Protein AF-A0A1E3BTV1-F1 (afdb_monomer)

Mean predicted aligned error: 4.63 Å

Foldseek 3Di:
DVLLQVLLLVLLVVWQADDDDDLLRCLCVRVVVDAQLSSLLNVLVLLQLLVVVVVLCVLCVQVQAQPNPVCVVPDDPDRGQLHADCVPVVSVVQQSQNLCSVGDVLVCCLPPVDDDDVSSSVSCSVRGDGRNGDGVLVSQDPVSVVVSCVVPNDPLLVQLLVQPFQADPFDDPRHFANLVCLLSVRTRDNRHRNLDDSVCSNVSSRPDGPVRCVVVVVSVVSVVVSCVPQPPHDVSVVD

Solvent-accessible surface area (backbone atoms only — not comparable to full-atom values): 13466 Å² total; per-residue (Å²): 99,74,64,29,55,51,52,46,39,49,49,32,74,62,32,35,76,49,79,91,75,53,51,44,52,49,33,52,75,54,51,63,78,46,57,42,67,57,46,40,38,25,48,20,52,48,50,38,51,47,53,50,52,52,54,48,51,66,72,39,38,72,73,29,28,71,82,28,75,93,41,66,89,45,68,82,82,66,84,45,88,68,42,48,65,63,82,49,64,68,52,31,52,39,33,47,53,18,38,52,47,59,36,63,64,56,52,48,40,65,75,72,63,56,84,48,69,69,53,43,47,54,53,45,50,72,59,56,33,67,52,70,35,72,56,69,66,60,32,31,26,63,64,36,49,48,54,34,48,75,78,55,70,48,74,56,52,56,38,28,76,70,47,37,84,38,64,69,83,60,85,49,96,91,46,63,33,48,55,54,22,60,79,46,72,28,24,42,61,63,75,43,48,60,80,56,58,63,89,56,28,62,76,37,50,63,67,43,50,54,68,58,31,58,75,71,45,45,52,60,52,50,56,50,57,50,34,72,73,46,56,94,58,60,80,78,76,82,111

Sequence (239 aa):
MARALYRFQLYYNLFSVSIGFEDVDILRIFMGNYEPWEVEEIVCIYTFVKAKFNQVFDGIHCDVHPENPRFEDQRRPPTPNEAFDFDHAWNRNFLLDGTVSRGLELLHDVIFKIKDHAHLVSTMQEKISQAKGYSIEVVLDETTQSIRRDEHPSDQDLKQERRDSLPFQGDSAELPPLAWTVIWHGTYSNLFGWYVKDPIRLWGYIMWDAARLEYTGARGLLVRQWKEFWKDFDPRDDL

Nearest PDB structures (foldseek):
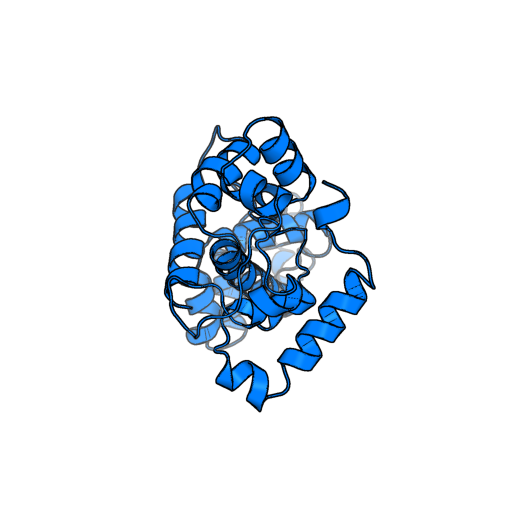  7vwy-assembly1_F  TM=1.464E-01  e=9.654E+00  Escherichia coli K-12

Organism: Aspergillus cristatus (NCBI:txid573508)

Secondary structure (DSSP, 8-state):
-HHHHHHHHHHHHHHSS--S--HHHHHHHTGGGS-HHHHHHHHHHHHHHHHHHHHHHHHHHHHH-TTSGGGTTS-SSS--TT----SSHHHHHHHHHHHHTTHHHHHHIIIII--SHHHHHHHHHHH-----S--HHHHTSHHHHHHHHHHS--HHHHHHHTT-B-----S-TTS--HHHHHHTTTB-----GGGS-HHHHTTTGGG--HHHHHHTSHHHHHHHHHHHHHTT--GGGG-

Structure (mmCIF, N/CA/C/O backbone):
data_AF-A0A1E3BTV1-F1
#
_entry.id   AF-A0A1E3BTV1-F1
#
loop_
_atom_site.group_PDB
_atom_site.id
_atom_site.type_symbol
_atom_site.label_atom_id
_atom_site.label_alt_id
_atom_site.label_comp_id
_atom_site.label_asym_id
_atom_site.label_entity_id
_atom_site.label_seq_id
_atom_site.pdbx_PDB_ins_code
_atom_site.Cartn_x
_atom_site.Cartn_y
_atom_site.Cartn_z
_atom_site.occupancy
_atom_site.B_iso_or_equiv
_atom_site.auth_seq_id
_atom_site.auth_comp_id
_atom_site.auth_asym_id
_atom_site.auth_atom_id
_atom_site.pdbx_PDB_model_num
ATOM 1 N N . MET A 1 1 ? -13.620 -0.629 -3.699 1.00 79.75 1 MET A N 1
ATOM 2 C CA . MET A 1 1 ? -12.594 -0.761 -4.770 1.00 79.75 1 MET A CA 1
ATOM 3 C C . MET A 1 1 ? -12.424 0.481 -5.660 1.00 79.75 1 MET A C 1
ATOM 5 O O . MET A 1 1 ? -11.350 1.060 -5.613 1.00 79.75 1 MET A O 1
ATOM 9 N N . ALA A 1 2 ? -13.412 0.939 -6.451 1.00 90.75 2 ALA A N 1
ATOM 10 C CA . ALA A 1 2 ? -13.214 2.098 -7.355 1.00 90.75 2 ALA A CA 1
ATOM 11 C C . ALA A 1 2 ? -12.783 3.393 -6.627 1.00 90.75 2 ALA A C 1
ATOM 13 O O . ALA A 1 2 ? -11.905 4.113 -7.095 1.00 90.75 2 ALA A O 1
ATOM 14 N N . ARG A 1 3 ? -13.346 3.643 -5.437 1.00 92.62 3 ARG A N 1
ATOM 15 C CA . ARG A 1 3 ? -12.959 4.759 -4.555 1.00 92.62 3 ARG A CA 1
ATOM 16 C C . ARG A 1 3 ? -11.495 4.682 -4.117 1.00 92.62 3 ARG A C 1
ATOM 18 O O . ARG A 1 3 ? -10.801 5.688 -4.166 1.00 92.62 3 ARG A O 1
ATOM 25 N N . ALA A 1 4 ? -11.024 3.494 -3.742 1.00 94.50 4 ALA A N 1
ATOM 26 C CA . ALA A 1 4 ? -9.642 3.262 -3.329 1.00 94.50 4 ALA A CA 1
ATOM 27 C C . ALA A 1 4 ? -8.650 3.540 -4.466 1.00 94.50 4 ALA A C 1
ATOM 29 O O . ALA A 1 4 ? -7.662 4.236 -4.261 1.00 94.50 4 ALA A O 1
ATOM 30 N N . LEU A 1 5 ? -8.961 3.081 -5.686 1.00 95.69 5 LEU A N 1
ATOM 31 C CA . LEU A 1 5 ? -8.180 3.391 -6.889 1.00 95.69 5 LEU A CA 1
ATOM 32 C C . LEU A 1 5 ? -8.114 4.905 -7.142 1.00 95.69 5 LEU A C 1
ATOM 34 O O . LEU A 1 5 ? -7.035 5.448 -7.365 1.00 95.69 5 LEU A O 1
ATOM 38 N N . TYR A 1 6 ? -9.252 5.600 -7.054 1.00 96.12 6 TYR A N 1
ATOM 39 C CA . TYR A 1 6 ? -9.291 7.055 -7.202 1.00 96.12 6 TYR A CA 1
ATOM 40 C C . TYR A 1 6 ? -8.449 7.772 -6.137 1.00 96.12 6 TYR A C 1
ATOM 42 O O . TYR A 1 6 ? -7.662 8.649 -6.475 1.00 96.12 6 TYR A O 1
ATOM 50 N N . ARG A 1 7 ? -8.568 7.380 -4.864 1.00 96.25 7 ARG A N 1
ATOM 51 C CA . ARG A 1 7 ? -7.800 7.956 -3.747 1.00 96.25 7 ARG A CA 1
ATOM 52 C C . ARG A 1 7 ? -6.298 7.707 -3.887 1.00 96.25 7 ARG A C 1
ATOM 54 O O . ARG A 1 7 ? -5.513 8.623 -3.675 1.00 96.25 7 ARG A O 1
ATOM 61 N N . PHE A 1 8 ? -5.910 6.505 -4.307 1.00 96.44 8 PHE A N 1
ATOM 62 C CA . PHE A 1 8 ? -4.529 6.168 -4.649 1.00 96.44 8 PHE A CA 1
ATOM 63 C C . PHE A 1 8 ? -3.987 7.077 -5.761 1.00 96.44 8 PHE A C 1
ATOM 65 O O . PHE A 1 8 ? -2.920 7.670 -5.615 1.00 96.44 8 PHE A O 1
ATOM 72 N N . GLN A 1 9 ? -4.743 7.249 -6.851 1.00 95.75 9 GLN A N 1
ATOM 73 C CA . GLN A 1 9 ? -4.339 8.147 -7.935 1.00 95.75 9 GLN A CA 1
ATOM 74 C C . GLN A 1 9 ? -4.271 9.605 -7.467 1.00 95.75 9 GLN A C 1
ATOM 76 O O . GLN A 1 9 ? -3.359 10.335 -7.849 1.00 95.75 9 GLN A O 1
ATOM 81 N N . LEU A 1 10 ? -5.221 10.032 -6.634 1.00 95.06 10 LEU A N 1
ATOM 82 C CA . LEU A 1 10 ? -5.260 11.381 -6.086 1.00 95.06 10 LEU A CA 1
ATOM 83 C C . LEU A 1 10 ? -4.031 11.669 -5.219 1.00 95.06 10 LEU A C 1
ATOM 85 O O . LEU A 1 10 ? -3.451 12.741 -5.365 1.00 95.06 10 LEU A O 1
ATOM 89 N N . TYR A 1 11 ? -3.601 10.717 -4.384 1.00 94.69 11 TYR A N 1
ATOM 90 C CA . TYR A 1 11 ? -2.374 10.846 -3.595 1.00 94.69 11 TYR A CA 1
ATOM 91 C C . TYR A 1 11 ? -1.179 11.169 -4.495 1.00 94.69 11 TYR A C 1
ATOM 93 O O . TYR A 1 11 ? -0.511 12.180 -4.297 1.00 94.69 11 TYR A O 1
ATOM 101 N N . TYR A 1 12 ? -0.946 10.377 -5.544 1.00 92.19 12 TYR A N 1
ATOM 102 C CA . TYR A 1 12 ? 0.192 10.624 -6.427 1.00 92.19 12 TYR A CA 1
ATOM 103 C C . TYR A 1 12 ? 0.026 11.873 -7.294 1.00 92.19 12 TYR A C 1
ATOM 105 O O . TYR A 1 12 ? 1.011 12.562 -7.540 1.00 92.19 12 TYR A O 1
ATOM 113 N N . ASN A 1 13 ? -1.190 12.252 -7.685 1.00 91.38 13 ASN A N 1
ATOM 114 C CA . ASN A 1 13 ? -1.406 13.530 -8.371 1.00 91.38 13 ASN A CA 1
ATOM 115 C C . ASN A 1 13 ? -1.052 14.735 -7.485 1.00 91.38 13 ASN A C 1
ATOM 117 O O . ASN A 1 13 ? -0.570 15.742 -7.997 1.00 91.38 13 ASN A O 1
ATOM 121 N N . LEU A 1 14 ? -1.289 14.638 -6.174 1.00 90.56 14 LEU A N 1
ATOM 122 C CA . LEU A 1 14 ? -0.993 15.704 -5.221 1.00 90.56 14 LEU A CA 1
ATOM 123 C C . LEU A 1 14 ? 0.464 15.687 -4.752 1.00 90.56 14 LEU A C 1
ATOM 125 O O . LEU A 1 14 ? 1.051 16.751 -4.601 1.00 90.56 14 LEU A O 1
ATOM 129 N N . PHE A 1 15 ? 1.063 14.516 -4.528 1.00 89.50 15 PHE A N 1
ATOM 130 C CA . PHE A 1 15 ? 2.323 14.400 -3.783 1.00 89.50 15 PHE A CA 1
ATOM 131 C C . PHE A 1 15 ? 3.509 13.830 -4.577 1.00 89.50 15 PHE A C 1
ATOM 133 O O . PHE A 1 15 ? 4.617 13.807 -4.048 1.00 89.50 15 PHE A O 1
ATOM 140 N N . SER A 1 16 ? 3.345 13.431 -5.848 1.00 79.88 16 SER A N 1
ATOM 141 C CA . SER A 1 16 ? 4.459 12.892 -6.665 1.00 79.88 16 SER A CA 1
ATOM 142 C C . SER A 1 16 ? 5.521 13.924 -7.062 1.00 79.88 16 SER A C 1
ATOM 144 O O . SER A 1 16 ? 6.652 13.549 -7.372 1.00 79.88 16 SER A O 1
ATOM 146 N N . VAL A 1 17 ? 5.168 15.213 -7.065 1.00 76.69 17 VAL A N 1
ATOM 147 C CA . VAL A 1 17 ? 6.056 16.334 -7.435 1.00 76.69 17 VAL A CA 1
ATOM 148 C C . VAL A 1 17 ? 5.945 17.528 -6.483 1.00 76.69 17 VAL A C 1
ATOM 150 O O . VAL A 1 17 ? 6.495 18.593 -6.761 1.00 76.69 17 VAL A O 1
ATOM 153 N N . SER A 1 18 ? 5.211 17.373 -5.379 1.00 75.25 18 SER A N 1
ATOM 154 C CA . SER A 1 18 ? 5.088 18.429 -4.375 1.00 75.25 18 SER A CA 1
ATOM 155 C C . SER A 1 18 ? 6.385 18.594 -3.595 1.00 75.25 18 SER A C 1
ATOM 157 O O . SER A 1 18 ? 7.124 17.635 -3.390 1.00 75.25 18 SER A O 1
ATOM 159 N N . ILE A 1 19 ? 6.639 19.821 -3.148 1.00 73.56 19 ILE A N 1
ATOM 160 C CA . ILE A 1 19 ? 7.787 20.189 -2.320 1.00 73.56 19 ILE A CA 1
ATOM 161 C C . ILE A 1 19 ? 7.300 20.973 -1.102 1.00 73.56 19 ILE A C 1
ATOM 163 O O . ILE A 1 19 ? 6.342 21.738 -1.205 1.00 73.56 19 ILE A O 1
ATOM 167 N N . GLY A 1 20 ? 7.985 20.813 0.029 1.00 80.31 20 GLY A N 1
ATOM 168 C CA . GLY A 1 20 ? 7.763 21.632 1.226 1.00 80.31 20 GLY A CA 1
ATOM 169 C C . GLY A 1 20 ? 6.720 21.108 2.215 1.00 80.31 20 GLY A C 1
ATOM 170 O O . GLY A 1 20 ? 6.335 21.859 3.102 1.00 80.31 20 GLY A O 1
ATOM 171 N N . PHE A 1 21 ? 6.278 19.856 2.082 1.00 85.06 21 PHE A N 1
ATOM 172 C CA . PHE A 1 21 ? 5.537 19.148 3.130 1.00 85.06 21 PHE A CA 1
ATOM 173 C C . PHE A 1 21 ? 6.464 18.215 3.915 1.00 85.06 21 PHE A C 1
ATOM 175 O O . PHE A 1 21 ? 7.411 17.665 3.345 1.00 85.06 21 PHE A O 1
ATOM 182 N N . GLU A 1 22 ? 6.180 18.010 5.196 1.00 89.38 22 GLU A N 1
ATOM 183 C CA . GLU A 1 22 ? 6.737 16.896 5.967 1.00 89.38 22 GLU A CA 1
ATOM 184 C C . GLU A 1 22 ? 5.804 15.675 5.887 1.00 89.38 22 GLU A C 1
ATOM 186 O O . GLU A 1 22 ? 4.609 15.808 5.606 1.00 89.38 22 GLU A O 1
ATOM 191 N N . ASP A 1 23 ? 6.317 14.468 6.136 1.00 91.88 23 ASP A N 1
ATOM 192 C CA . ASP A 1 23 ? 5.513 13.238 6.053 1.00 91.88 23 ASP A CA 1
ATOM 193 C C . ASP A 1 23 ? 4.321 13.260 7.027 1.00 91.88 23 ASP A C 1
ATOM 195 O O . ASP A 1 23 ? 3.215 12.836 6.679 1.00 91.88 23 ASP A O 1
ATOM 199 N N . VAL A 1 24 ? 4.513 13.854 8.212 1.00 94.06 24 VAL A N 1
ATOM 200 C CA . VAL A 1 24 ? 3.466 14.090 9.222 1.00 94.06 24 VAL A CA 1
ATOM 201 C C . VAL A 1 24 ? 2.377 15.025 8.694 1.00 94.06 24 VAL A C 1
ATOM 203 O O . VAL A 1 24 ? 1.187 14.769 8.910 1.00 94.06 24 VAL A O 1
ATOM 206 N N . ASP A 1 25 ? 2.750 16.076 7.956 1.00 92.62 25 ASP A N 1
ATOM 207 C CA . ASP A 1 25 ? 1.776 16.970 7.334 1.00 92.62 25 ASP A CA 1
ATOM 208 C C . ASP A 1 25 ? 0.945 16.220 6.303 1.00 92.62 25 ASP A C 1
ATOM 210 O O . ASP A 1 25 ? -0.277 16.335 6.322 1.00 92.62 25 ASP A O 1
ATOM 214 N N . ILE A 1 26 ? 1.577 15.424 5.435 1.00 92.88 26 ILE A N 1
ATOM 215 C CA . ILE A 1 26 ? 0.875 14.639 4.409 1.00 92.88 26 ILE A CA 1
ATOM 216 C C . ILE A 1 26 ? -0.077 13.638 5.063 1.00 92.88 26 ILE A C 1
ATOM 218 O O . ILE A 1 26 ? -1.241 13.537 4.660 1.00 92.88 26 ILE A O 1
ATOM 222 N N . LEU A 1 27 ? 0.387 12.934 6.099 1.00 94.31 27 LEU A N 1
ATOM 223 C CA . LEU A 1 27 ? -0.434 12.016 6.879 1.00 94.31 27 LEU A CA 1
ATOM 224 C C . LEU A 1 27 ? -1.674 12.738 7.430 1.00 94.31 27 LEU A C 1
ATOM 226 O O . LEU A 1 27 ? -2.796 12.268 7.239 1.00 94.31 27 LEU A O 1
ATOM 230 N N . ARG A 1 28 ? -1.500 13.917 8.038 1.00 93.69 28 ARG A N 1
ATOM 231 C CA . ARG A 1 28 ? -2.598 14.715 8.604 1.00 93.69 28 ARG A CA 1
ATOM 232 C C . ARG A 1 28 ? -3.555 15.245 7.534 1.00 93.69 28 ARG A C 1
ATOM 234 O O . ARG A 1 28 ? -4.763 15.066 7.652 1.00 93.69 28 ARG A O 1
ATOM 241 N N . ILE A 1 29 ? -3.038 15.920 6.507 1.00 91.50 29 ILE A N 1
ATOM 242 C CA . ILE A 1 29 ? -3.857 16.653 5.526 1.00 91.50 29 ILE A CA 1
ATOM 243 C C . ILE A 1 29 ? -4.484 15.746 4.473 1.00 91.50 29 ILE A C 1
ATOM 245 O O . ILE A 1 29 ? -5.434 16.162 3.817 1.00 91.50 29 ILE A O 1
ATOM 249 N N . PHE A 1 30 ? -3.958 14.540 4.262 1.00 93.12 30 PHE A N 1
ATOM 250 C CA . PHE A 1 30 ? -4.516 13.612 3.286 1.00 93.12 30 PHE A CA 1
ATOM 251 C C . PHE A 1 30 ? -5.180 12.421 3.964 1.00 93.12 30 PHE A C 1
ATOM 253 O O . PHE A 1 30 ? -6.389 12.253 3.823 1.00 93.12 30 PHE A O 1
ATOM 260 N N . MET A 1 31 ? -4.426 11.619 4.717 1.00 93.25 31 MET A N 1
ATOM 261 C CA . MET A 1 31 ? -4.969 10.391 5.310 1.00 93.25 31 MET A CA 1
ATOM 262 C C . MET A 1 31 ? -5.936 10.689 6.458 1.00 93.25 31 MET A C 1
ATOM 264 O O . MET A 1 31 ? -6.944 10.005 6.582 1.00 93.25 31 MET A O 1
ATOM 268 N N . GLY A 1 32 ? -5.695 11.756 7.228 1.00 91.75 32 GLY A N 1
ATOM 269 C CA . GLY A 1 32 ? -6.575 12.187 8.322 1.00 91.75 32 GLY A CA 1
ATOM 270 C C . GLY A 1 32 ? -7.997 12.584 7.899 1.00 91.75 32 GLY A C 1
ATOM 271 O O . GLY A 1 32 ? -8.880 12.664 8.750 1.00 91.75 32 GLY A O 1
ATOM 272 N N . ASN A 1 33 ? -8.246 12.793 6.599 1.00 93.06 33 ASN A N 1
ATOM 273 C CA . ASN A 1 33 ? -9.583 13.069 6.056 1.00 93.06 33 ASN A CA 1
ATOM 274 C C . ASN A 1 33 ? -10.419 11.808 5.785 1.00 93.06 33 ASN A C 1
ATOM 276 O O . ASN A 1 33 ? -11.554 11.921 5.318 1.00 93.06 33 ASN A O 1
ATOM 280 N N . TYR A 1 34 ? -9.868 10.620 6.020 1.00 95.19 34 TYR A N 1
ATOM 281 C CA . TYR A 1 34 ? -10.537 9.351 5.764 1.00 95.19 34 TYR A CA 1
ATOM 282 C C . TYR A 1 34 ? -10.679 8.537 7.044 1.00 95.19 34 TYR A C 1
ATOM 284 O O . TYR A 1 34 ? -9.910 8.692 7.995 1.00 95.19 34 TYR A O 1
ATOM 292 N N . GLU A 1 35 ? -11.655 7.633 7.055 1.00 96.25 35 GLU A N 1
ATOM 293 C CA . GLU A 1 35 ? -11.729 6.635 8.114 1.00 96.25 35 GLU A CA 1
ATOM 294 C C . GLU A 1 35 ? -10.569 5.622 7.976 1.00 96.25 35 GLU A C 1
ATOM 296 O O . GLU A 1 35 ? -10.103 5.347 6.864 1.00 96.25 35 GLU A O 1
ATOM 301 N N . PRO A 1 36 ? -10.094 5.011 9.072 1.00 96.69 36 PRO A N 1
ATOM 302 C CA . PRO A 1 36 ? -8.912 4.138 9.068 1.00 96.69 36 PRO A CA 1
ATOM 303 C C . PRO A 1 36 ? -8.974 2.977 8.067 1.00 96.69 36 PRO A C 1
ATOM 305 O O . PRO A 1 36 ? -7.991 2.670 7.389 1.00 96.69 36 PRO A O 1
ATOM 308 N N . TRP A 1 37 ? -10.148 2.359 7.911 1.00 96.50 37 TRP A N 1
ATOM 309 C CA . TRP A 1 37 ? -10.348 1.289 6.931 1.00 96.50 37 TRP A CA 1
ATOM 310 C C . TRP A 1 37 ? -10.289 1.793 5.488 1.00 96.50 37 TRP A C 1
ATOM 312 O O . TRP A 1 37 ? -9.894 1.046 4.600 1.00 96.50 37 TRP A O 1
ATOM 322 N N . GLU A 1 38 ? -10.654 3.050 5.239 1.00 97.12 38 GLU A N 1
ATOM 323 C CA . GLU A 1 38 ? -10.572 3.669 3.919 1.00 97.12 38 GLU A CA 1
ATOM 324 C C . GLU A 1 38 ? -9.132 3.995 3.535 1.00 97.12 38 GLU A C 1
ATOM 326 O O . GLU A 1 38 ? -8.759 3.815 2.374 1.00 97.12 38 GLU A O 1
ATOM 331 N N . VAL A 1 39 ? -8.319 4.438 4.503 1.00 96.94 39 VAL A N 1
ATOM 332 C CA . VAL A 1 39 ? -6.868 4.566 4.321 1.00 96.94 39 VAL A CA 1
ATOM 333 C C . VAL A 1 39 ? -6.293 3.203 3.959 1.00 96.94 39 VAL A C 1
ATOM 335 O O . VAL A 1 39 ? -5.586 3.076 2.963 1.00 96.94 39 VAL A O 1
ATOM 338 N N . GLU A 1 40 ? -6.670 2.159 4.692 1.00 96.62 40 GLU A N 1
ATOM 339 C CA . GLU A 1 40 ? -6.204 0.798 4.438 1.00 96.62 40 GLU A CA 1
ATOM 340 C C . GLU A 1 40 ? -6.622 0.253 3.056 1.00 96.62 40 GLU A C 1
ATOM 342 O O . GLU A 1 40 ? -5.862 -0.507 2.449 1.00 96.62 40 GLU A O 1
ATOM 347 N N . GLU A 1 41 ? -7.763 0.678 2.492 1.00 96.81 41 GLU A N 1
ATOM 348 C CA . GLU A 1 41 ? -8.093 0.380 1.089 1.00 96.81 41 GLU A CA 1
ATOM 349 C C . GLU A 1 41 ? -7.036 0.948 0.126 1.00 96.81 41 GLU A C 1
ATOM 351 O O . GLU A 1 41 ? -6.638 0.263 -0.820 1.00 96.81 41 GLU A O 1
ATOM 356 N N . ILE A 1 42 ? -6.569 2.182 0.359 1.00 96.94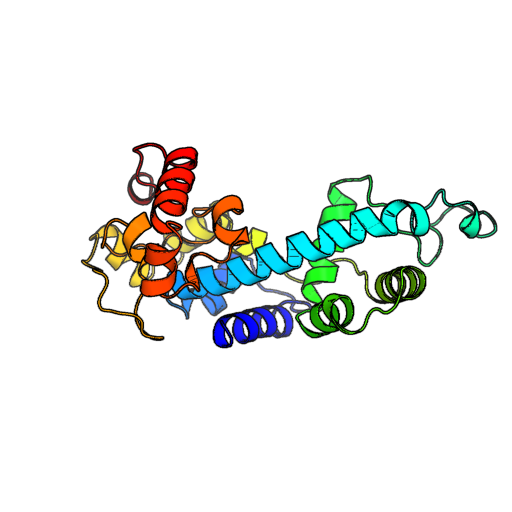 42 ILE A N 1
ATOM 357 C CA . ILE A 1 42 ? -5.514 2.827 -0.441 1.00 96.94 42 ILE A CA 1
ATOM 358 C C . ILE A 1 42 ? -4.218 2.029 -0.315 1.00 96.94 42 ILE A C 1
ATOM 360 O O . ILE A 1 42 ? -3.582 1.733 -1.330 1.00 96.94 42 ILE A O 1
ATOM 364 N N . VAL A 1 43 ? -3.848 1.639 0.910 1.00 96.25 43 VAL A N 1
ATOM 365 C CA . VAL A 1 43 ? -2.611 0.884 1.147 1.00 96.25 43 VAL A CA 1
ATOM 366 C C . VAL A 1 43 ? -2.665 -0.484 0.476 1.00 96.25 43 VAL A C 1
ATOM 368 O O . VAL A 1 43 ? -1.685 -0.891 -0.135 1.00 96.25 43 VAL A O 1
ATOM 371 N N . CYS A 1 44 ? -3.813 -1.169 0.478 1.00 97.19 44 CYS A N 1
ATOM 372 C CA . CYS A 1 44 ? -3.968 -2.427 -0.257 1.00 97.19 44 CYS A CA 1
ATOM 373 C C . CYS A 1 44 ? -3.716 -2.260 -1.765 1.00 97.19 44 CYS A C 1
ATOM 375 O O . CYS A 1 44 ? -3.054 -3.103 -2.375 1.00 97.19 44 CYS A O 1
ATOM 377 N N . ILE A 1 45 ? -4.211 -1.172 -2.371 1.00 97.06 45 ILE A N 1
ATOM 378 C CA . ILE A 1 45 ? -3.921 -0.853 -3.776 1.00 97.06 45 ILE A CA 1
ATOM 379 C C . ILE A 1 45 ? -2.427 -0.589 -3.963 1.00 97.06 45 ILE A C 1
ATOM 381 O O . ILE A 1 45 ? -1.829 -1.181 -4.859 1.00 97.06 45 ILE A O 1
ATOM 385 N N . TYR A 1 46 ? -1.814 0.234 -3.109 1.00 96.06 46 TYR A N 1
ATOM 386 C CA . TYR A 1 46 ? -0.378 0.509 -3.167 1.00 96.06 46 TYR A CA 1
ATOM 387 C C . TYR A 1 46 ? 0.462 -0.769 -3.073 1.00 96.06 46 TYR A C 1
ATOM 389 O O . TYR A 1 46 ? 1.282 -1.013 -3.957 1.00 96.06 46 TYR A O 1
ATOM 397 N N . THR A 1 47 ? 0.220 -1.619 -2.072 1.00 96.56 47 THR A N 1
ATOM 398 C CA . THR A 1 47 ? 0.948 -2.881 -1.886 1.00 96.56 47 THR A CA 1
ATOM 399 C C . THR A 1 47 ? 0.803 -3.781 -3.114 1.00 96.56 47 THR A C 1
ATOM 401 O O . THR A 1 47 ? 1.786 -4.370 -3.567 1.00 96.56 47 THR A O 1
ATOM 404 N N . PHE A 1 48 ? -0.392 -3.855 -3.711 1.00 96.19 48 PHE A N 1
ATOM 405 C CA . PHE A 1 48 ? -0.599 -4.581 -4.964 1.00 96.19 48 PHE A CA 1
ATOM 406 C C . PHE A 1 48 ? 0.216 -3.983 -6.121 1.00 96.19 48 PHE A C 1
ATOM 408 O O . PHE A 1 48 ? 0.937 -4.718 -6.796 1.00 96.19 48 PHE A O 1
ATOM 415 N N . VAL A 1 49 ? 0.135 -2.667 -6.346 1.00 96.38 49 VAL A N 1
ATOM 416 C CA . VAL A 1 49 ? 0.855 -1.970 -7.429 1.00 96.38 49 VAL A CA 1
ATOM 417 C C . VAL A 1 49 ? 2.365 -2.165 -7.282 1.00 96.38 49 VAL A C 1
ATOM 419 O O . VAL A 1 49 ? 3.036 -2.556 -8.239 1.00 96.38 49 VAL A O 1
ATOM 422 N N . LYS A 1 50 ? 2.893 -1.963 -6.070 1.00 95.94 50 LYS A N 1
ATOM 423 C CA . LYS A 1 50 ? 4.308 -2.150 -5.744 1.00 95.94 50 LYS A CA 1
ATOM 424 C C . LYS A 1 50 ? 4.756 -3.582 -6.010 1.00 95.94 50 LYS A C 1
ATOM 426 O O . LYS A 1 50 ? 5.749 -3.788 -6.703 1.00 95.94 50 LYS A O 1
ATOM 431 N N . ALA A 1 51 ? 4.000 -4.576 -5.542 1.00 96.75 51 ALA A N 1
ATOM 432 C CA . ALA A 1 51 ? 4.311 -5.981 -5.793 1.00 96.75 51 ALA A CA 1
ATOM 433 C C . ALA A 1 51 ? 4.314 -6.317 -7.293 1.00 96.75 51 ALA A C 1
ATOM 435 O O . ALA A 1 51 ? 5.165 -7.079 -7.750 1.00 96.75 51 ALA A O 1
ATOM 436 N N . LYS A 1 52 ? 3.400 -5.728 -8.076 1.00 97.38 52 LYS A N 1
ATOM 437 C CA . LYS A 1 52 ? 3.354 -5.926 -9.530 1.00 97.38 52 LYS A CA 1
ATOM 438 C C . LYS A 1 52 ? 4.556 -5.328 -10.241 1.00 97.38 52 LYS A C 1
ATOM 440 O O . LYS A 1 52 ? 5.177 -6.029 -11.035 1.00 97.38 52 LYS A O 1
ATOM 445 N N . PHE A 1 53 ? 4.936 -4.091 -9.939 1.00 97.50 53 PHE A N 1
ATOM 446 C CA . PHE A 1 53 ? 6.135 -3.512 -10.545 1.00 97.50 53 PHE A CA 1
ATOM 447 C C . PHE A 1 53 ? 7.418 -4.194 -10.079 1.00 97.50 53 PHE A C 1
ATOM 449 O O . PHE A 1 53 ? 8.334 -4.355 -10.878 1.00 97.50 53 PHE A O 1
ATOM 456 N N . ASN A 1 54 ? 7.465 -4.690 -8.842 1.00 96.56 54 ASN A N 1
ATOM 457 C CA . ASN A 1 54 ? 8.592 -5.488 -8.377 1.00 96.56 54 ASN A CA 1
ATOM 458 C C . ASN A 1 54 ? 8.745 -6.781 -9.204 1.00 96.56 54 ASN A C 1
ATOM 460 O O . ASN A 1 54 ? 9.844 -7.095 -9.645 1.00 96.56 54 ASN A O 1
ATOM 464 N N . GLN A 1 55 ? 7.639 -7.477 -9.499 1.00 97.31 55 GLN A N 1
ATOM 465 C CA . GLN A 1 55 ? 7.639 -8.640 -10.402 1.00 97.31 55 GLN A CA 1
ATOM 466 C C . GLN A 1 55 ? 8.100 -8.272 -11.821 1.00 97.31 55 GLN A C 1
ATOM 468 O O . GLN A 1 55 ? 8.818 -9.038 -12.457 1.00 97.31 55 GLN A O 1
ATOM 473 N N . VAL A 1 56 ? 7.708 -7.097 -12.321 1.00 97.69 56 VAL A N 1
ATOM 474 C CA . VAL A 1 56 ? 8.158 -6.598 -13.630 1.00 97.69 56 VAL A CA 1
ATOM 475 C C . VAL A 1 56 ? 9.659 -6.317 -13.632 1.00 97.69 56 VAL A C 1
ATOM 477 O O . VAL A 1 56 ? 10.330 -6.701 -14.584 1.00 97.69 56 VAL A O 1
ATOM 480 N N . PHE A 1 57 ? 10.193 -5.693 -12.578 1.00 97.38 57 PHE A N 1
ATOM 481 C CA . PHE A 1 57 ? 11.628 -5.426 -12.444 1.00 97.38 57 PHE A CA 1
ATOM 482 C C . PHE A 1 57 ? 12.436 -6.722 -12.468 1.00 97.38 57 PHE A C 1
ATOM 484 O O . PHE A 1 57 ? 13.452 -6.783 -13.153 1.00 97.38 57 PHE A O 1
ATOM 491 N N . ASP A 1 58 ? 11.954 -7.769 -11.793 1.00 97.50 58 ASP A N 1
ATOM 492 C CA . ASP A 1 58 ? 12.572 -9.099 -11.855 1.00 97.50 58 ASP A CA 1
ATOM 493 C C . ASP A 1 58 ? 12.519 -9.678 -13.274 1.00 97.50 58 ASP A C 1
ATOM 495 O O . ASP A 1 58 ? 13.499 -10.242 -13.753 1.00 97.50 58 ASP A O 1
ATOM 499 N N . GLY A 1 59 ? 11.393 -9.499 -13.972 1.00 96.88 59 GLY A N 1
ATOM 500 C CA . GLY A 1 59 ? 11.194 -10.004 -15.329 1.00 96.88 59 GLY A CA 1
ATOM 501 C C . GLY A 1 59 ? 12.084 -9.350 -16.390 1.00 96.88 59 GLY A C 1
ATOM 502 O O . GLY A 1 59 ? 12.509 -10.038 -17.310 1.00 96.88 59 GLY A O 1
ATOM 503 N N . ILE A 1 60 ? 12.378 -8.050 -16.269 1.00 96.81 60 ILE A N 1
ATOM 504 C CA . ILE A 1 60 ? 13.196 -7.299 -17.246 1.00 96.81 60 ILE A CA 1
ATOM 505 C C . ILE A 1 60 ? 14.657 -7.122 -16.813 1.00 96.81 60 ILE A C 1
ATOM 507 O O . ILE A 1 60 ? 15.422 -6.457 -17.513 1.00 96.81 60 ILE A O 1
ATOM 511 N N . HIS A 1 61 ? 15.038 -7.659 -15.648 1.00 95.44 61 HIS A N 1
ATOM 512 C CA . HIS A 1 61 ? 16.326 -7.411 -14.991 1.00 95.44 61 HIS A CA 1
ATOM 513 C C . HIS A 1 61 ? 17.510 -7.566 -15.946 1.00 95.44 61 HIS A C 1
ATOM 515 O O . HIS A 1 61 ? 18.262 -6.617 -16.155 1.00 95.44 61 HIS A O 1
ATOM 521 N N . CYS A 1 62 ? 17.630 -8.731 -16.587 1.00 93.44 62 CYS A N 1
ATOM 522 C CA . CYS A 1 62 ? 18.757 -9.030 -17.465 1.00 93.44 62 CYS A CA 1
ATOM 523 C C . CYS A 1 62 ? 18.801 -8.119 -18.695 1.00 93.44 62 CYS A C 1
ATOM 525 O O . CYS A 1 62 ? 19.887 -7.807 -19.179 1.00 93.44 62 CYS A O 1
ATOM 527 N N . ASP A 1 63 ? 17.649 -7.674 -19.201 1.00 94.75 63 ASP A N 1
ATOM 528 C CA . ASP A 1 63 ? 17.590 -6.763 -20.339 1.00 94.75 63 ASP A CA 1
ATOM 529 C C . ASP A 1 63 ? 18.171 -5.406 -19.948 1.00 94.75 63 ASP A C 1
ATOM 531 O O . ASP A 1 63 ? 19.054 -4.880 -20.622 1.00 94.75 63 ASP A O 1
ATOM 535 N N . VAL A 1 64 ? 17.714 -4.825 -18.842 1.00 92.75 64 VAL A N 1
ATOM 536 C CA . VAL A 1 64 ? 18.082 -3.456 -18.453 1.00 92.75 64 VAL A CA 1
ATOM 537 C C . VAL A 1 64 ? 19.342 -3.355 -17.600 1.00 92.75 64 VAL A C 1
ATOM 539 O O . VAL A 1 64 ? 19.782 -2.244 -17.321 1.00 92.75 64 VAL A O 1
ATOM 542 N N . HIS A 1 65 ? 19.957 -4.473 -17.222 1.00 92.00 65 HIS A N 1
ATOM 543 C CA . HIS A 1 65 ? 21.156 -4.460 -16.395 1.00 92.00 65 HIS A CA 1
ATOM 544 C C . HIS A 1 65 ? 22.310 -3.680 -17.063 1.00 92.00 65 HIS A C 1
ATOM 546 O O . HIS A 1 65 ? 22.556 -3.873 -18.258 1.00 92.00 65 HIS A O 1
ATOM 552 N N . PRO A 1 66 ? 23.089 -2.856 -16.329 1.00 87.94 66 PRO A N 1
ATOM 553 C CA . PRO A 1 66 ? 24.196 -2.085 -16.908 1.00 87.94 66 PRO A CA 1
ATOM 554 C C . PRO A 1 66 ? 25.291 -2.938 -17.565 1.00 87.94 66 PRO A C 1
ATOM 556 O O . PRO A 1 66 ? 26.065 -2.432 -18.378 1.00 87.94 66 PRO A O 1
ATOM 559 N N . GLU A 1 67 ? 25.379 -4.220 -17.202 1.00 86.75 67 GLU A N 1
ATOM 560 C CA . GLU A 1 67 ? 26.298 -5.215 -17.781 1.00 86.75 67 GLU A CA 1
ATOM 561 C C . GLU A 1 67 ? 25.731 -6.013 -18.948 1.00 86.75 67 GLU A C 1
ATOM 563 O O . GLU A 1 67 ? 26.411 -6.897 -19.459 1.00 86.75 67 GLU A O 1
ATOM 568 N N . ASN A 1 68 ? 24.525 -5.695 -19.415 1.00 87.38 68 ASN A N 1
ATOM 569 C CA . ASN A 1 68 ? 24.026 -6.296 -20.639 1.00 87.38 68 ASN A CA 1
ATOM 570 C C . ASN A 1 68 ? 24.930 -5.891 -21.830 1.00 87.38 68 ASN A C 1
ATOM 572 O O . ASN A 1 68 ? 25.150 -4.690 -22.028 1.00 87.38 68 ASN A O 1
ATOM 576 N N . PRO A 1 69 ? 25.401 -6.850 -22.660 1.00 86.44 69 PRO A N 1
ATOM 577 C CA . PRO A 1 69 ? 26.265 -6.578 -23.812 1.00 86.44 69 PRO A CA 1
ATOM 578 C C . PRO A 1 69 ? 25.726 -5.520 -24.782 1.00 86.44 69 PRO A C 1
ATOM 580 O O . PRO A 1 69 ? 26.496 -4.825 -25.437 1.00 86.44 69 PRO A O 1
ATOM 583 N N . ARG A 1 70 ? 24.400 -5.326 -24.840 1.00 84.25 70 ARG A N 1
ATOM 584 C CA . ARG A 1 70 ? 23.768 -4.286 -25.672 1.00 84.25 70 ARG A CA 1
ATOM 585 C C . ARG A 1 70 ? 24.200 -2.858 -25.322 1.00 84.25 70 ARG A C 1
ATOM 587 O O . ARG A 1 70 ? 23.962 -1.945 -26.109 1.00 84.25 70 ARG A O 1
ATOM 594 N N . PHE A 1 71 ? 24.799 -2.658 -24.149 1.00 83.25 71 PHE A N 1
ATOM 595 C CA . PHE A 1 71 ? 25.283 -1.366 -23.675 1.00 83.25 71 PHE A CA 1
ATOM 596 C C . PHE A 1 71 ? 26.808 -1.200 -23.766 1.00 83.25 71 PHE A C 1
ATOM 598 O O . PHE A 1 71 ? 27.307 -0.146 -23.380 1.00 83.25 71 PHE A O 1
ATOM 605 N N . GLU A 1 72 ? 27.561 -2.185 -24.269 1.00 74.12 72 GLU A N 1
ATOM 606 C CA . GLU A 1 72 ? 29.036 -2.133 -24.326 1.00 74.12 72 GLU A CA 1
ATOM 607 C C . GLU A 1 72 ? 29.575 -0.944 -25.138 1.00 74.12 72 GLU A C 1
ATOM 609 O O . GLU A 1 72 ? 30.592 -0.352 -24.772 1.00 74.12 72 GLU A O 1
ATOM 614 N N . ASP A 1 73 ? 28.855 -0.533 -26.186 1.00 71.44 73 ASP A N 1
ATOM 615 C CA . ASP A 1 73 ? 29.222 0.612 -27.029 1.00 71.44 73 ASP A CA 1
ATOM 616 C C . ASP A 1 73 ? 28.980 1.973 -26.344 1.00 71.44 73 ASP A C 1
ATOM 618 O O . ASP A 1 73 ? 29.461 3.016 -26.806 1.00 71.44 73 ASP A O 1
ATOM 622 N N . GLN A 1 74 ? 28.253 1.992 -25.221 1.00 69.88 74 GLN A N 1
ATOM 623 C CA . GLN A 1 74 ? 28.020 3.191 -24.423 1.00 69.88 74 GLN A CA 1
ATOM 624 C C . GLN A 1 74 ? 29.162 3.339 -23.408 1.00 69.88 74 GLN A C 1
ATOM 626 O O . GLN A 1 74 ? 29.242 2.612 -22.420 1.00 69.88 74 GLN A O 1
ATOM 631 N N . ARG A 1 75 ? 30.085 4.277 -23.669 1.00 60.53 75 ARG A N 1
ATOM 632 C CA . ARG A 1 75 ? 31.267 4.549 -22.826 1.00 60.53 75 ARG A CA 1
ATOM 633 C C . ARG A 1 75 ? 30.914 4.553 -21.328 1.00 60.53 75 ARG A C 1
ATOM 635 O O . ARG A 1 75 ? 30.202 5.441 -20.870 1.00 60.53 75 ARG A O 1
ATOM 642 N N . ARG A 1 76 ? 31.479 3.616 -20.557 1.00 65.50 76 ARG A N 1
ATOM 643 C CA . ARG A 1 76 ? 31.437 3.622 -19.082 1.00 65.50 76 ARG A CA 1
AT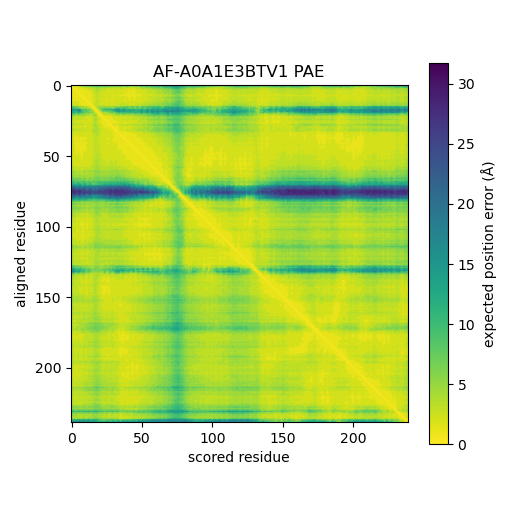OM 644 C C . ARG A 1 76 ? 32.523 4.551 -18.509 1.00 65.50 76 ARG A C 1
ATOM 646 O O . ARG A 1 76 ? 33.665 4.419 -18.958 1.00 65.50 76 ARG A O 1
ATOM 653 N N . PRO A 1 77 ? 32.276 5.370 -17.459 1.00 59.97 77 PRO A N 1
ATOM 654 C CA . PRO A 1 77 ? 31.015 5.926 -16.919 1.00 59.97 77 PRO A CA 1
ATOM 655 C C . PRO A 1 77 ? 30.665 7.328 -17.485 1.00 59.97 77 PRO A C 1
ATOM 657 O O . PRO A 1 77 ? 31.577 8.012 -17.969 1.00 59.97 77 PRO A O 1
ATOM 660 N N . PRO A 1 78 ? 29.394 7.806 -17.360 1.00 66.12 78 PRO A N 1
ATOM 661 C CA . PRO A 1 78 ? 28.316 7.352 -16.446 1.00 66.12 78 PRO A CA 1
ATOM 662 C C . PRO A 1 78 ? 27.403 6.232 -17.005 1.00 66.12 78 PRO A C 1
ATOM 664 O O . PRO A 1 78 ? 27.581 5.826 -18.148 1.00 66.12 78 PRO A O 1
ATOM 667 N N . THR A 1 79 ? 26.480 5.697 -16.177 1.00 62.62 79 THR A N 1
ATOM 668 C CA . THR A 1 79 ? 25.542 4.592 -16.503 1.00 62.62 79 THR A CA 1
ATOM 669 C C . THR A 1 79 ? 24.892 4.777 -17.883 1.00 62.62 79 THR A C 1
ATOM 671 O O . THR A 1 79 ? 24.384 5.870 -18.141 1.00 62.62 79 THR A O 1
ATOM 674 N N . PRO A 1 80 ? 24.887 3.741 -18.747 1.00 66.19 80 PRO A N 1
ATOM 675 C CA . PRO A 1 80 ? 24.272 3.792 -20.074 1.00 66.19 80 PRO A CA 1
ATOM 676 C C . PRO A 1 80 ? 22.819 4.280 -20.035 1.00 66.19 80 PRO A C 1
ATOM 678 O O . PRO A 1 80 ? 22.075 3.969 -19.101 1.00 66.19 80 PRO A O 1
ATOM 681 N N . ASN A 1 81 ? 22.398 5.014 -21.065 1.00 74.81 81 ASN A N 1
ATOM 682 C CA . ASN A 1 81 ? 20.999 5.410 -21.205 1.00 74.81 81 ASN A CA 1
ATOM 683 C C . ASN A 1 81 ? 20.129 4.147 -21.283 1.00 74.81 81 ASN A C 1
ATOM 685 O O . ASN A 1 81 ? 20.476 3.203 -21.992 1.00 74.81 81 ASN A O 1
ATOM 689 N N . GLU A 1 82 ? 18.995 4.159 -20.576 1.00 82.00 82 GLU A N 1
ATOM 690 C CA . GLU A 1 82 ? 18.026 3.053 -20.514 1.00 82.00 82 GLU A CA 1
ATOM 691 C C . GLU A 1 82 ? 18.501 1.783 -19.777 1.00 82.00 82 GLU A C 1
ATOM 693 O O . GLU A 1 82 ? 17.809 0.757 -19.824 1.00 82.00 82 GLU A O 1
ATOM 698 N N . ALA A 1 83 ? 19.650 1.845 -19.093 1.00 87.88 83 ALA A N 1
ATOM 699 C CA . ALA A 1 83 ? 20.096 0.818 -18.159 1.00 87.88 83 ALA A CA 1
ATOM 700 C C . ALA A 1 83 ? 19.702 1.168 -16.715 1.00 87.88 83 ALA A C 1
ATOM 702 O O . ALA A 1 83 ? 19.771 2.325 -16.297 1.00 87.88 83 ALA A O 1
ATOM 703 N N . PHE A 1 84 ? 19.333 0.153 -15.935 1.00 90.06 84 PHE A N 1
ATOM 704 C CA . PHE A 1 84 ? 18.932 0.285 -14.538 1.00 90.06 84 PHE A CA 1
ATOM 705 C C . PHE A 1 84 ? 19.610 -0.783 -13.685 1.00 90.06 84 PHE A C 1
ATOM 707 O O . PHE A 1 84 ? 19.557 -1.971 -13.993 1.00 90.06 84 PHE A O 1
ATOM 714 N N . ASP A 1 85 ? 20.231 -0.347 -12.593 1.00 89.31 85 ASP A N 1
ATOM 715 C CA . ASP A 1 85 ? 20.762 -1.233 -11.561 1.00 89.31 85 ASP A CA 1
ATOM 716 C C . ASP A 1 85 ? 19.656 -1.552 -10.545 1.00 89.31 85 ASP A C 1
ATOM 718 O O . ASP A 1 85 ? 19.262 -0.703 -9.739 1.00 89.31 85 ASP A O 1
ATOM 722 N N . PHE A 1 86 ? 19.148 -2.781 -10.613 1.00 92.62 86 PHE A N 1
ATOM 723 C CA . PHE A 1 86 ? 18.177 -3.319 -9.661 1.00 92.62 86 PHE A CA 1
ATOM 724 C C . PHE A 1 86 ? 18.812 -4.194 -8.571 1.00 92.62 86 PHE A C 1
ATOM 726 O O . PHE A 1 86 ? 18.087 -4.631 -7.676 1.00 92.62 86 PHE A O 1
ATOM 733 N N . ASP A 1 87 ? 20.120 -4.460 -8.630 1.00 91.31 87 ASP A N 1
ATOM 734 C CA . ASP A 1 87 ? 20.813 -5.327 -7.667 1.00 91.31 87 ASP A CA 1
ATOM 735 C C . ASP A 1 87 ? 21.078 -4.586 -6.360 1.00 91.31 87 ASP A C 1
ATOM 737 O O . ASP A 1 87 ? 21.022 -5.158 -5.266 1.00 91.31 87 ASP A O 1
ATOM 741 N N . HIS A 1 88 ? 21.313 -3.278 -6.450 1.00 90.12 88 HIS A N 1
ATOM 742 C CA . HIS A 1 88 ? 21.414 -2.446 -5.269 1.00 90.12 88 HIS A CA 1
ATOM 743 C C . HIS A 1 88 ? 20.021 -2.167 -4.680 1.00 90.12 88 HIS A C 1
ATOM 745 O O . HIS A 1 88 ? 19.242 -1.387 -5.228 1.00 90.12 88 HIS A O 1
ATOM 751 N N . ALA A 1 89 ? 19.717 -2.767 -3.523 1.00 89.75 89 ALA A N 1
ATOM 752 C CA . ALA A 1 89 ? 18.396 -2.697 -2.884 1.00 89.75 89 ALA A CA 1
A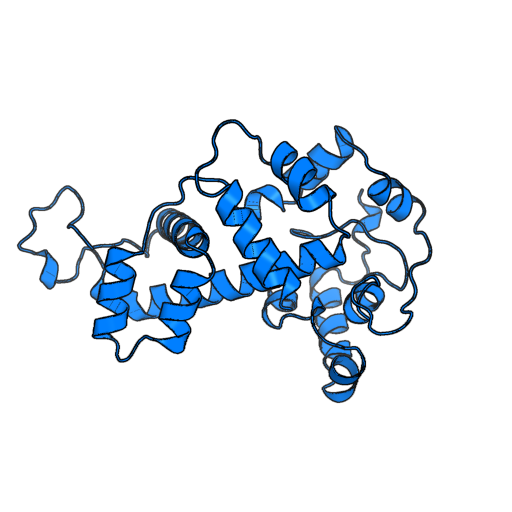TOM 753 C C . ALA A 1 89 ? 17.862 -1.262 -2.708 1.00 89.75 89 ALA A C 1
ATOM 755 O O . ALA A 1 89 ? 16.677 -1.012 -2.923 1.00 89.75 89 ALA A O 1
ATOM 756 N N . TRP A 1 90 ? 18.735 -0.307 -2.367 1.00 87.88 90 TRP A N 1
ATOM 757 C CA . TRP A 1 90 ? 18.347 1.100 -2.245 1.00 87.88 90 TRP A CA 1
ATOM 758 C C . TRP A 1 90 ? 17.949 1.712 -3.599 1.00 87.88 90 TRP A C 1
ATOM 760 O O . TRP A 1 90 ? 16.883 2.318 -3.698 1.00 87.88 90 TRP A O 1
ATOM 770 N N . ASN A 1 91 ? 18.734 1.474 -4.661 1.00 89.50 91 ASN A N 1
ATOM 771 C CA . ASN A 1 91 ? 18.412 1.937 -6.018 1.00 89.50 91 ASN A CA 1
ATOM 772 C C . ASN A 1 91 ? 17.097 1.324 -6.495 1.00 89.50 91 ASN A C 1
ATOM 774 O O . ASN A 1 91 ? 16.223 2.029 -6.997 1.00 89.50 91 ASN A O 1
ATOM 778 N N . ARG A 1 92 ? 16.936 0.014 -6.288 1.00 93.19 92 ARG A N 1
ATOM 779 C CA . ARG A 1 92 ? 15.726 -0.713 -6.658 1.00 93.19 92 ARG A CA 1
ATOM 780 C C . ARG A 1 92 ? 14.489 -0.126 -5.987 1.00 93.19 92 ARG A C 1
ATOM 782 O O . ARG A 1 92 ? 13.521 0.163 -6.684 1.00 93.19 92 ARG A O 1
ATOM 789 N N . ASN A 1 93 ? 14.523 0.086 -4.670 1.00 91.19 93 ASN A N 1
ATOM 790 C CA . ASN A 1 93 ? 13.397 0.665 -3.933 1.00 91.19 93 ASN A CA 1
ATOM 791 C C . ASN A 1 93 ? 13.073 2.081 -4.419 1.00 91.19 93 ASN A C 1
ATOM 793 O O . ASN A 1 93 ? 11.909 2.406 -4.632 1.00 91.19 93 ASN A O 1
ATOM 797 N N . PHE A 1 94 ? 14.095 2.897 -4.678 1.00 90.00 94 PHE A N 1
ATOM 798 C CA . PHE A 1 94 ? 13.915 4.266 -5.152 1.00 90.00 94 PHE A CA 1
ATOM 799 C C . PHE A 1 94 ? 13.312 4.344 -6.567 1.00 90.00 94 PHE A C 1
ATOM 801 O O . PHE A 1 94 ? 12.458 5.190 -6.847 1.00 90.00 94 PHE A O 1
ATOM 808 N N . LEU A 1 95 ? 13.719 3.437 -7.462 1.00 93.81 95 LEU A N 1
ATOM 809 C CA . LEU A 1 95 ? 13.132 3.285 -8.798 1.00 93.81 95 LEU A CA 1
ATOM 810 C C . LEU A 1 95 ? 11.716 2.705 -8.732 1.00 93.81 95 LEU A C 1
ATOM 812 O O . LEU A 1 95 ? 10.849 3.100 -9.514 1.00 93.81 95 LEU A O 1
ATOM 816 N N . LEU A 1 96 ? 11.467 1.780 -7.806 1.00 94.44 96 LEU A N 1
ATOM 817 C CA . LEU A 1 96 ? 10.161 1.161 -7.617 1.00 94.44 96 LEU A CA 1
ATOM 818 C C . LEU A 1 96 ? 9.142 2.193 -7.132 1.00 94.44 96 LEU A C 1
ATOM 820 O O . LEU A 1 96 ? 8.092 2.331 -7.752 1.00 94.44 96 LEU A O 1
ATOM 824 N N . ASP A 1 97 ? 9.477 2.979 -6.110 1.00 91.69 97 ASP A N 1
ATOM 825 C CA . ASP A 1 97 ? 8.609 4.045 -5.605 1.00 91.69 97 ASP A CA 1
ATOM 826 C C . ASP A 1 97 ? 8.332 5.104 -6.681 1.00 91.69 97 ASP A C 1
ATOM 828 O O . ASP A 1 97 ? 7.184 5.512 -6.879 1.00 91.69 97 ASP A O 1
ATOM 832 N N . GLY A 1 98 ? 9.348 5.495 -7.457 1.00 92.75 98 GLY A N 1
ATOM 833 C CA . GLY A 1 98 ? 9.154 6.425 -8.567 1.00 92.75 98 GLY A CA 1
ATOM 834 C C . GLY A 1 98 ? 8.291 5.849 -9.693 1.00 92.75 98 GLY A C 1
ATOM 835 O O . GLY A 1 98 ? 7.475 6.570 -10.267 1.00 92.75 98 GLY A O 1
ATOM 836 N N . THR A 1 99 ? 8.393 4.551 -9.971 1.00 94.69 99 THR A N 1
ATOM 837 C CA . THR A 1 99 ? 7.546 3.854 -10.952 1.00 94.69 99 THR A CA 1
ATOM 838 C C . THR A 1 99 ? 6.101 3.734 -10.467 1.00 94.69 99 THR A C 1
ATOM 840 O O . THR A 1 99 ? 5.180 4.047 -11.217 1.00 94.69 99 THR A O 1
ATOM 843 N N . VAL A 1 100 ? 5.885 3.370 -9.198 1.00 94.75 100 VAL A N 1
ATOM 844 C CA . VAL A 1 100 ? 4.552 3.344 -8.572 1.00 94.75 100 VAL A CA 1
ATOM 845 C C . VAL A 1 100 ? 3.909 4.735 -8.613 1.00 94.75 100 VAL A C 1
ATOM 847 O O . VAL A 1 100 ? 2.711 4.849 -8.876 1.00 94.75 100 VAL A O 1
ATOM 850 N N . SER A 1 101 ? 4.705 5.799 -8.453 1.00 93.00 101 SER A N 1
ATOM 851 C CA . SER A 1 101 ? 4.221 7.185 -8.477 1.00 93.00 101 SER A CA 1
ATOM 852 C C . SER A 1 101 ? 3.658 7.642 -9.829 1.00 93.00 101 SER A C 1
ATOM 854 O O . SER A 1 101 ? 2.925 8.629 -9.888 1.00 93.00 101 SER A O 1
ATOM 856 N N . ARG A 1 102 ? 3.925 6.899 -10.915 1.00 92.00 102 ARG A N 1
ATOM 857 C CA . ARG A 1 102 ? 3.297 7.114 -12.233 1.00 92.00 102 ARG A CA 1
ATOM 858 C C . ARG A 1 102 ? 1.801 6.782 -12.237 1.00 92.00 102 ARG A C 1
ATOM 860 O O . ARG A 1 102 ? 1.104 7.138 -13.185 1.00 92.00 102 ARG A O 1
ATOM 867 N N . GLY A 1 103 ? 1.303 6.136 -11.184 1.00 92.38 103 GLY A N 1
ATOM 868 C CA . GLY A 1 103 ? -0.118 5.921 -10.956 1.00 92.38 103 GLY A CA 1
ATOM 869 C C . GLY A 1 103 ? -0.732 4.814 -11.814 1.00 92.38 103 GLY A C 1
ATOM 870 O O . GLY A 1 103 ? -0.060 3.925 -12.342 1.00 92.38 103 GLY A O 1
ATOM 871 N N . LEU A 1 104 ? -2.058 4.857 -11.922 1.00 94.56 104 LEU A N 1
ATOM 872 C CA . LEU A 1 104 ? -2.881 3.814 -12.529 1.00 94.56 104 LEU A CA 1
ATOM 873 C C . LEU A 1 104 ? -2.750 3.732 -14.050 1.00 94.56 104 LEU A C 1
ATOM 875 O O . LEU A 1 104 ? -3.030 2.674 -14.604 1.00 94.56 104 LEU A O 1
ATOM 879 N N . GLU A 1 105 ? -2.332 4.806 -14.722 1.00 94.62 105 GLU A N 1
ATOM 880 C CA . GLU A 1 105 ? -2.135 4.801 -16.177 1.00 94.62 105 GLU A CA 1
ATOM 881 C C . GLU A 1 105 ? -1.037 3.808 -16.574 1.00 94.62 105 GLU A C 1
ATOM 883 O O . GLU A 1 105 ? -1.289 2.888 -17.353 1.00 94.62 105 GLU A O 1
ATOM 888 N N . LEU A 1 106 ? 0.145 3.917 -15.955 1.00 95.56 106 LEU A N 1
ATOM 889 C CA . LEU A 1 106 ? 1.240 2.981 -16.206 1.00 95.56 106 LEU A CA 1
ATOM 890 C C . LEU A 1 106 ? 0.862 1.554 -15.801 1.00 95.56 106 LEU A C 1
ATOM 892 O O . LEU A 1 106 ? 1.152 0.607 -16.529 1.00 95.56 106 LEU A O 1
ATOM 896 N N . LEU A 1 107 ? 0.194 1.389 -14.655 1.00 96.19 107 LEU A N 1
ATOM 897 C CA . LEU A 1 107 ? -0.262 0.074 -14.207 1.00 96.19 107 LEU A CA 1
ATOM 898 C C . LEU A 1 107 ? -1.209 -0.571 -15.228 1.00 96.19 107 LEU A C 1
ATOM 900 O O . LEU A 1 107 ? -1.064 -1.748 -15.552 1.00 96.19 107 LEU A O 1
ATOM 904 N N . HIS A 1 108 ? -2.176 0.193 -15.735 1.00 96.44 108 HIS A N 1
ATOM 905 C CA . HIS A 1 108 ? -3.118 -0.272 -16.742 1.00 96.44 108 HIS A CA 1
ATOM 906 C C . HIS A 1 108 ? -2.396 -0.677 -18.032 1.00 96.44 108 HIS A C 1
ATOM 908 O O . HIS A 1 108 ? -2.697 -1.727 -18.600 1.00 96.44 108 HIS A O 1
ATOM 914 N N . ASP A 1 109 ? -1.429 0.122 -18.479 1.00 96.50 109 ASP A N 1
ATOM 915 C CA . ASP A 1 109 ? -0.646 -0.177 -19.676 1.00 96.50 109 ASP A CA 1
ATOM 916 C C . ASP A 1 109 ? 0.142 -1.478 -19.518 1.00 96.50 109 ASP A C 1
ATOM 918 O O . ASP A 1 109 ? 0.035 -2.363 -20.370 1.00 96.50 109 ASP A O 1
ATOM 922 N N . VAL A 1 110 ? 0.835 -1.640 -18.389 1.00 96.12 11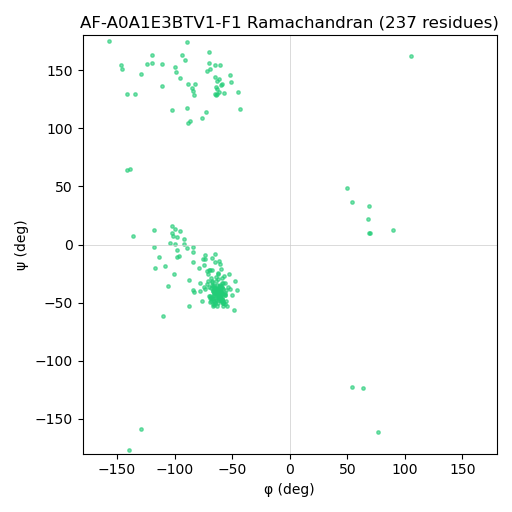0 VAL A N 1
ATOM 923 C CA . VAL A 1 110 ? 1.613 -2.844 -18.075 1.00 96.12 110 VAL A CA 1
ATOM 924 C C . VAL A 1 110 ? 0.737 -4.094 -17.981 1.00 96.12 110 VAL A C 1
ATOM 926 O O . VAL A 1 110 ? 1.115 -5.140 -18.504 1.00 96.12 110 VAL A O 1
ATOM 929 N N . ILE A 1 111 ? -0.436 -4.008 -17.347 1.00 95.12 111 ILE A N 1
ATOM 930 C CA . ILE A 1 111 ? -1.304 -5.176 -17.139 1.00 95.12 111 ILE A CA 1
ATOM 931 C C . ILE A 1 111 ? -2.090 -5.549 -18.403 1.00 95.12 111 ILE A C 1
ATOM 933 O O . ILE A 1 111 ? -2.274 -6.735 -18.671 1.00 95.12 111 ILE A O 1
ATOM 937 N N . PHE A 1 112 ? -2.588 -4.567 -19.160 1.00 96.06 112 PHE A N 1
ATOM 938 C CA . PHE A 1 112 ? -3.598 -4.816 -20.197 1.00 96.06 112 PHE A CA 1
ATOM 939 C C . PHE A 1 112 ? -3.150 -4.501 -21.625 1.00 96.06 112 PHE A C 1
ATOM 941 O O . PHE A 1 112 ? -3.778 -4.993 -22.563 1.00 96.06 112 PHE A O 1
ATOM 948 N N . LYS A 1 113 ? -2.112 -3.677 -21.828 1.00 96.50 113 LYS A N 1
ATOM 949 C CA . LYS A 1 113 ? -1.690 -3.241 -23.173 1.00 96.50 113 LYS A CA 1
ATOM 950 C C . LYS A 1 113 ? -0.382 -3.868 -23.653 1.00 96.50 113 LYS A C 1
ATOM 952 O O . LYS A 1 113 ? -0.120 -3.845 -24.860 1.00 96.50 113 LYS A O 1
ATOM 957 N N . ILE A 1 114 ? 0.432 -4.422 -22.755 1.00 96.31 114 ILE A N 1
ATOM 958 C CA . ILE A 1 114 ? 1.660 -5.133 -23.122 1.00 96.31 114 ILE A CA 1
ATOM 959 C C . ILE A 1 114 ? 1.321 -6.372 -23.954 1.00 96.31 114 ILE A C 1
ATOM 961 O O . ILE A 1 114 ? 0.411 -7.132 -23.636 1.00 96.31 114 ILE A O 1
ATOM 965 N N . LYS A 1 115 ? 2.056 -6.546 -25.056 1.00 95.81 115 LYS A N 1
ATOM 966 C CA . LYS A 1 115 ? 1.806 -7.597 -26.058 1.00 95.81 115 LYS A CA 1
ATOM 967 C C . LYS A 1 115 ? 2.824 -8.726 -25.972 1.00 95.81 115 LYS A C 1
ATOM 969 O O . LYS A 1 115 ? 2.483 -9.880 -26.202 1.00 95.81 115 LYS A O 1
ATOM 974 N N . ASP A 1 116 ? 4.062 -8.372 -25.654 1.00 96.81 116 ASP A N 1
ATOM 975 C CA . ASP A 1 116 ? 5.205 -9.266 -25.572 1.00 96.81 116 ASP A CA 1
ATOM 976 C C . ASP A 1 116 ? 6.285 -8.659 -24.660 1.00 96.81 116 ASP A C 1
ATOM 978 O O . ASP A 1 116 ? 6.158 -7.532 -24.169 1.00 96.81 116 ASP A O 1
ATOM 982 N N . HIS A 1 117 ? 7.347 -9.431 -24.426 1.00 97.00 117 HIS A N 1
ATOM 983 C CA . HIS A 1 117 ? 8.461 -9.043 -23.561 1.00 97.00 117 HIS A CA 1
ATOM 984 C C . HIS A 1 117 ? 9.219 -7.812 -24.072 1.00 97.00 117 HIS A C 1
ATOM 986 O O . HIS A 1 117 ? 9.581 -6.946 -23.285 1.00 97.00 117 HIS A O 1
ATOM 992 N N . ALA A 1 118 ? 9.421 -7.683 -25.386 1.00 96.75 118 ALA A N 1
ATOM 993 C CA . ALA A 1 118 ? 10.147 -6.547 -25.952 1.00 96.75 118 ALA A CA 1
ATOM 994 C C . ALA A 1 118 ? 9.369 -5.234 -25.765 1.00 96.75 118 ALA A C 1
ATOM 996 O O . ALA A 1 118 ? 9.954 -4.211 -25.406 1.00 96.75 118 ALA A O 1
ATOM 997 N N . HIS A 1 119 ? 8.044 -5.278 -25.941 1.00 97.00 119 HIS A N 1
ATOM 998 C CA . HIS A 1 119 ? 7.155 -4.164 -25.627 1.00 97.00 119 HIS A CA 1
ATOM 999 C C . HIS A 1 119 ? 7.236 -3.805 -24.137 1.00 97.00 119 HIS A C 1
ATOM 1001 O O . HIS A 1 119 ? 7.383 -2.629 -23.822 1.00 97.00 119 HIS A O 1
ATOM 1007 N N . LEU A 1 120 ? 7.226 -4.794 -23.229 1.00 97.38 120 LEU A N 1
ATOM 1008 C CA . LEU A 1 120 ? 7.392 -4.552 -21.790 1.00 97.38 120 LEU A CA 1
ATOM 1009 C C . LEU A 1 120 ? 8.708 -3.833 -21.482 1.00 97.38 120 LEU A C 1
ATOM 1011 O O . LEU A 1 120 ? 8.691 -2.797 -20.824 1.00 97.38 120 LEU A O 1
ATOM 1015 N N . VAL A 1 121 ? 9.833 -4.366 -21.966 1.00 96.62 121 VAL A N 1
ATOM 1016 C CA . VAL A 1 121 ? 11.166 -3.795 -21.727 1.00 96.62 121 VAL A CA 1
ATOM 1017 C C . VAL A 1 121 ? 11.218 -2.352 -22.224 1.00 96.62 121 VAL A C 1
ATOM 1019 O O . VAL A 1 121 ? 11.568 -1.465 -21.452 1.00 96.62 121 VAL A O 1
ATOM 1022 N N . SER A 1 122 ? 10.790 -2.091 -23.463 1.00 95.50 122 SER A N 1
ATOM 1023 C CA . SER A 1 122 ? 10.799 -0.741 -24.037 1.00 95.50 122 SER A CA 1
ATOM 1024 C C . SER A 1 122 ? 9.902 0.234 -23.265 1.00 95.50 122 SER A C 1
ATOM 1026 O O . SER A 1 122 ? 10.340 1.337 -22.939 1.00 95.50 122 SER A O 1
ATOM 1028 N N . THR A 1 123 ? 8.678 -0.171 -22.903 1.00 96.25 123 THR A N 1
ATOM 1029 C CA . THR A 1 123 ? 7.777 0.660 -22.090 1.00 96.25 123 THR A CA 1
ATOM 1030 C C . THR A 1 123 ? 8.389 0.968 -20.727 1.00 96.25 123 THR A C 1
ATOM 1032 O O . THR A 1 123 ? 8.372 2.115 -20.287 1.00 96.25 123 THR A O 1
ATOM 1035 N N . MET A 1 124 ? 8.957 -0.029 -20.049 1.00 96.56 124 MET A N 1
ATOM 1036 C CA . MET A 1 124 ? 9.549 0.181 -18.730 1.00 96.56 124 MET A CA 1
ATOM 1037 C C . MET A 1 124 ? 10.813 1.038 -18.804 1.00 96.56 124 MET A C 1
ATOM 1039 O O . MET A 1 124 ? 10.985 1.908 -17.958 1.00 96.56 124 MET A O 1
ATOM 1043 N N . GLN A 1 125 ? 11.649 0.887 -19.833 1.00 94.12 125 GLN A N 1
ATOM 1044 C CA . GLN A 1 125 ? 12.815 1.752 -20.029 1.00 94.12 125 GLN A CA 1
ATOM 1045 C C . GLN A 1 125 ? 12.440 3.235 -20.162 1.00 94.12 125 GLN A C 1
ATOM 1047 O O . GLN A 1 125 ? 13.140 4.092 -19.628 1.00 94.12 125 GLN A O 1
ATOM 1052 N N . GLU A 1 126 ? 11.318 3.539 -20.820 1.00 93.50 126 GLU A N 1
ATOM 1053 C CA . GLU A 1 126 ? 10.811 4.909 -20.955 1.00 93.50 126 GLU A CA 1
ATOM 1054 C C . GLU A 1 126 ? 10.188 5.442 -19.650 1.00 93.50 126 GLU A C 1
ATOM 1056 O O . GLU A 1 126 ? 10.271 6.635 -19.342 1.00 93.50 126 GLU A O 1
ATOM 1061 N N . LYS A 1 127 ? 9.503 4.575 -18.895 1.00 93.75 127 LYS A N 1
ATOM 1062 C CA . LYS A 1 127 ? 8.617 4.998 -17.798 1.00 93.75 127 LYS A CA 1
ATOM 1063 C C . LYS A 1 127 ? 9.230 4.874 -16.407 1.00 93.75 127 LYS A C 1
ATOM 1065 O O . LYS A 1 127 ? 8.811 5.630 -15.522 1.00 93.75 127 LYS A O 1
ATOM 1070 N N . ILE A 1 128 ? 10.207 3.985 -16.207 1.00 93.88 128 ILE A N 1
ATOM 1071 C CA . ILE A 1 128 ? 10.941 3.876 -14.943 1.00 93.88 128 ILE A CA 1
ATOM 1072 C C . ILE A 1 128 ? 11.571 5.227 -14.632 1.00 93.88 128 ILE A C 1
ATOM 1074 O O . ILE A 1 128 ? 12.223 5.866 -15.457 1.00 93.88 128 ILE A O 1
ATOM 1078 N N . SER A 1 129 ? 11.356 5.680 -13.406 1.00 87.88 129 SER A N 1
ATOM 1079 C CA . SER A 1 129 ? 11.922 6.923 -12.918 1.00 87.88 129 SER A CA 1
ATOM 1080 C C . SER A 1 129 ? 12.237 6.815 -11.447 1.00 87.88 129 SER A C 1
ATOM 1082 O O . SER A 1 129 ? 11.596 6.075 -10.711 1.00 87.88 129 SER A O 1
ATOM 1084 N N . GLN A 1 130 ? 13.194 7.625 -11.030 1.00 85.31 130 GLN A N 1
ATOM 1085 C CA . GLN A 1 130 ? 13.463 7.890 -9.629 1.00 85.31 130 GLN A CA 1
ATOM 1086 C C . GLN A 1 130 ? 12.280 8.605 -8.970 1.00 85.31 130 GLN A C 1
ATOM 1088 O O . GLN A 1 130 ? 11.622 9.434 -9.611 1.00 85.31 130 GLN A O 1
ATOM 1093 N N . ALA A 1 131 ? 12.020 8.290 -7.701 1.00 79.81 131 ALA A N 1
ATOM 1094 C CA . ALA A 1 131 ? 11.027 9.004 -6.910 1.00 79.81 131 ALA A CA 1
ATOM 1095 C C . ALA A 1 131 ? 11.417 10.487 -6.781 1.00 79.81 131 ALA A C 1
ATOM 1097 O O . ALA A 1 131 ? 12.561 10.820 -6.478 1.00 79.81 131 ALA A O 1
ATOM 1098 N N . LYS A 1 132 ? 10.464 11.385 -7.051 1.00 74.69 132 LYS A N 1
ATOM 1099 C CA . LYS A 1 132 ? 10.643 12.846 -6.931 1.00 74.69 132 LYS A CA 1
ATOM 1100 C C . LYS A 1 132 ? 9.790 13.476 -5.834 1.00 74.69 132 LYS A C 1
ATOM 1102 O O . LYS A 1 132 ? 9.979 14.647 -5.529 1.00 74.69 132 LYS A O 1
ATOM 1107 N N . GLY A 1 133 ? 8.856 12.709 -5.287 1.00 78.94 133 GLY A N 1
ATOM 1108 C CA . GLY A 1 133 ? 7.908 13.143 -4.275 1.00 78.94 133 GLY A CA 1
ATOM 1109 C C . GLY A 1 133 ? 7.902 12.192 -3.090 1.00 78.94 133 GLY A C 1
ATOM 1110 O O . GLY A 1 133 ? 8.848 11.433 -2.877 1.00 78.94 133 GLY A O 1
ATOM 1111 N N . TYR A 1 134 ? 6.812 12.231 -2.339 1.00 83.00 134 TYR A N 1
ATOM 1112 C CA . TYR A 1 134 ? 6.709 11.550 -1.055 1.00 83.00 134 TYR A CA 1
ATOM 1113 C C . TYR A 1 134 ? 6.293 10.088 -1.219 1.00 83.00 134 TYR A C 1
ATOM 1115 O O . TYR A 1 134 ? 5.380 9.765 -1.988 1.00 83.00 134 TYR A O 1
ATOM 1123 N N . SER A 1 135 ? 6.982 9.199 -0.502 1.00 86.75 135 SER A N 1
ATOM 1124 C CA . SER A 1 135 ? 6.647 7.777 -0.478 1.00 86.75 135 SER A CA 1
ATOM 1125 C C . SER A 1 135 ? 5.540 7.529 0.537 1.00 86.75 135 SER A C 1
ATOM 1127 O O . SER A 1 135 ? 5.649 7.905 1.704 1.00 86.75 135 SER A O 1
ATOM 1129 N N . ILE A 1 136 ? 4.481 6.846 0.102 1.00 91.44 136 ILE A N 1
ATOM 1130 C CA . ILE A 1 136 ? 3.362 6.491 0.978 1.00 91.44 136 ILE A CA 1
ATOM 1131 C C . ILE A 1 136 ? 3.805 5.572 2.127 1.00 91.44 136 ILE A C 1
ATOM 1133 O O . ILE A 1 136 ? 3.173 5.580 3.175 1.00 91.44 136 ILE A O 1
ATOM 1137 N N . GLU A 1 137 ? 4.892 4.809 1.964 1.00 90.75 137 GLU A N 1
ATOM 1138 C CA . GLU A 1 137 ? 5.428 3.961 3.036 1.00 90.75 137 GLU A CA 1
ATOM 1139 C C . GLU A 1 137 ? 5.963 4.772 4.206 1.00 90.75 137 GLU A C 1
ATOM 1141 O O . GLU A 1 137 ? 5.690 4.410 5.345 1.00 90.75 137 GLU A O 1
ATOM 1146 N N . VAL A 1 138 ? 6.670 5.869 3.928 1.00 91.56 138 VAL A N 1
ATOM 1147 C CA . VAL A 1 138 ? 7.210 6.761 4.964 1.00 91.56 138 VAL A CA 1
ATOM 1148 C C . VAL A 1 138 ? 6.065 7.505 5.650 1.00 91.56 138 VAL A C 1
ATOM 1150 O O . VAL A 1 138 ? 5.941 7.487 6.869 1.00 91.56 138 VAL A O 1
ATOM 1153 N N . VAL A 1 139 ? 5.123 8.044 4.869 1.00 93.81 139 VAL A N 1
ATOM 1154 C CA . VAL A 1 139 ? 3.924 8.713 5.409 1.00 93.81 139 VAL A CA 1
ATOM 1155 C C . VAL A 1 139 ? 3.121 7.806 6.353 1.00 93.81 139 VAL A C 1
ATOM 1157 O O . VAL A 1 139 ? 2.507 8.283 7.305 1.00 93.81 139 VAL A O 1
ATOM 1160 N N . LEU A 1 140 ? 3.101 6.499 6.092 1.00 94.69 140 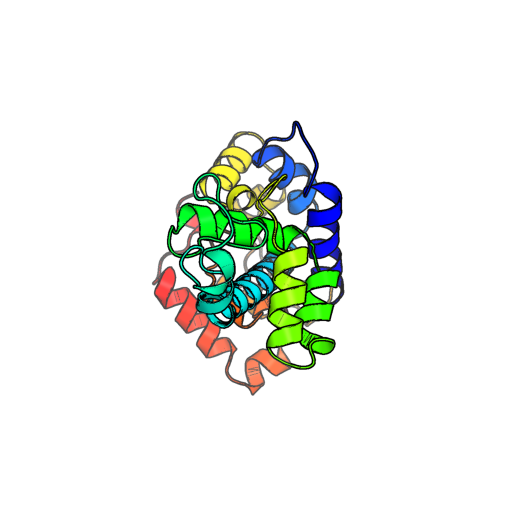LEU A N 1
ATOM 1161 C CA . LEU A 1 140 ? 2.328 5.517 6.852 1.00 94.69 140 LEU A CA 1
ATOM 1162 C C . LEU A 1 140 ? 3.169 4.698 7.839 1.00 94.69 140 LEU A C 1
ATOM 1164 O O . LEU A 1 140 ? 2.659 3.713 8.393 1.00 94.69 140 LEU A O 1
ATOM 1168 N N . ASP A 1 141 ? 4.428 5.071 8.069 1.00 95.31 141 ASP A N 1
ATOM 1169 C CA . ASP A 1 141 ? 5.292 4.370 9.012 1.00 95.31 141 ASP A CA 1
ATOM 1170 C C . ASP A 1 141 ? 4.854 4.593 10.478 1.00 95.31 141 ASP A C 1
ATOM 1172 O O . ASP A 1 141 ? 4.022 5.449 10.792 1.00 95.31 141 ASP A O 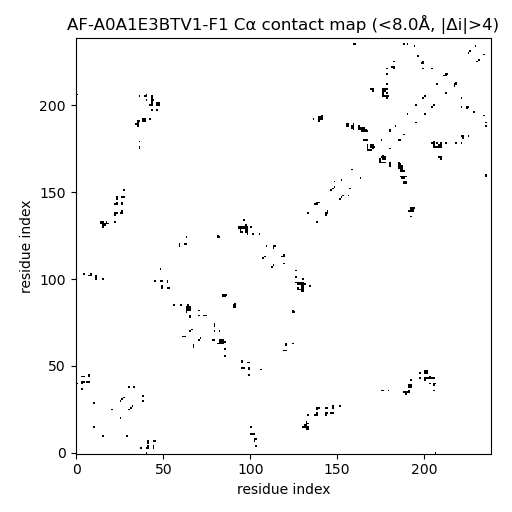1
ATOM 1176 N N . GLU A 1 142 ? 5.376 3.771 11.389 1.00 95.44 142 GLU A N 1
ATOM 1177 C CA . GLU A 1 142 ? 5.060 3.842 12.821 1.00 95.44 142 GLU A CA 1
ATOM 1178 C C . GLU A 1 142 ? 5.483 5.167 13.468 1.00 95.44 142 GLU A C 1
ATOM 1180 O O . GLU A 1 142 ? 4.735 5.731 14.263 1.00 95.44 142 GLU A O 1
ATOM 1185 N N . THR A 1 143 ? 6.667 5.670 13.112 1.00 95.75 143 THR A N 1
ATOM 1186 C CA . THR A 1 143 ? 7.259 6.886 13.684 1.00 95.75 143 THR A CA 1
ATOM 1187 C C . THR A 1 143 ? 6.450 8.105 13.260 1.00 95.75 143 THR A C 1
ATOM 1189 O O . THR A 1 143 ? 6.037 8.889 14.108 1.00 95.75 143 THR A O 1
ATOM 1192 N N . THR A 1 144 ? 6.146 8.229 11.969 1.00 96.31 144 THR A N 1
ATOM 1193 C CA . THR A 1 144 ? 5.326 9.297 11.397 1.00 96.31 144 THR A CA 1
ATOM 1194 C C . THR A 1 144 ? 3.930 9.284 12.015 1.00 96.31 144 THR A C 1
ATOM 1196 O O . THR A 1 144 ? 3.418 10.330 12.414 1.00 96.31 144 THR A O 1
ATOM 1199 N N . GLN A 1 145 ? 3.320 8.104 12.184 1.00 95.56 145 GLN A N 1
ATOM 1200 C CA . GLN A 1 145 ? 2.040 7.985 12.884 1.00 95.56 145 GLN A C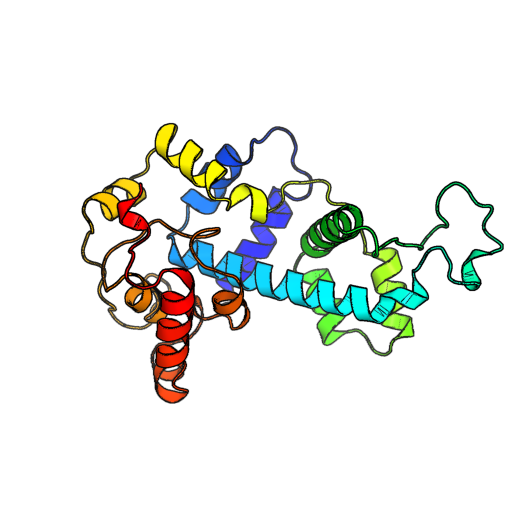A 1
ATOM 1201 C C . GLN A 1 145 ? 2.124 8.356 14.370 1.00 95.56 145 GLN A C 1
ATOM 1203 O O . GLN A 1 145 ? 1.180 8.968 14.871 1.00 95.56 145 GLN A O 1
ATOM 1208 N N . SER A 1 146 ? 3.216 8.014 15.061 1.00 95.19 146 SER A N 1
ATOM 1209 C CA . SER A 1 146 ? 3.440 8.371 16.468 1.00 95.19 146 SER A CA 1
ATOM 1210 C C . SER A 1 146 ? 3.598 9.875 16.647 1.00 95.19 146 SER A C 1
ATOM 1212 O O . SER A 1 146 ? 2.833 10.472 17.395 1.00 95.19 146 SER A O 1
ATOM 1214 N N . ILE A 1 147 ? 4.498 10.505 15.886 1.00 96.25 147 ILE A N 1
ATOM 1215 C CA . ILE A 1 147 ? 4.710 11.959 15.914 1.00 96.25 147 ILE A CA 1
ATOM 1216 C C . ILE A 1 147 ? 3.392 12.681 15.623 1.00 96.25 147 ILE A C 1
ATOM 1218 O O . ILE A 1 147 ? 3.003 13.607 16.329 1.00 96.25 147 ILE A O 1
ATOM 1222 N N . ARG A 1 148 ? 2.636 12.200 14.629 1.00 96.25 148 ARG A N 1
ATOM 1223 C CA . ARG A 1 148 ? 1.324 12.755 14.296 1.00 96.25 148 ARG A CA 1
ATOM 1224 C C . ARG A 1 148 ? 0.324 12.632 15.455 1.00 96.25 148 ARG A C 1
ATOM 1226 O O . ARG A 1 148 ? -0.476 13.547 15.620 1.00 96.25 148 ARG A O 1
ATOM 1233 N N . ARG A 1 149 ? 0.333 11.557 16.259 1.00 94.88 149 ARG A N 1
ATOM 1234 C CA . ARG A 1 149 ? -0.511 11.445 17.476 1.00 94.88 149 ARG A CA 1
ATOM 1235 C C . ARG A 1 149 ? -0.110 12.437 18.548 1.00 94.88 149 ARG A C 1
ATOM 1237 O O . ARG A 1 149 ? -0.993 13.076 19.115 1.00 94.88 149 ARG A O 1
ATOM 1244 N N . ASP A 1 150 ? 1.187 12.576 18.773 1.00 94.81 150 ASP A N 1
ATOM 1245 C CA . ASP A 1 150 ? 1.725 13.417 19.838 1.00 94.81 150 ASP A CA 1
ATOM 1246 C C . ASP A 1 150 ? 1.510 14.907 19.541 1.00 94.81 150 ASP A C 1
ATOM 1248 O O . ASP A 1 150 ? 1.079 15.673 20.403 1.00 94.81 150 ASP A O 1
ATOM 1252 N N . GLU A 1 151 ? 1.770 15.327 18.302 1.00 95.69 151 GLU A N 1
ATOM 1253 C CA . GLU A 1 151 ? 1.702 16.735 17.901 1.00 95.69 151 GLU A CA 1
ATOM 1254 C C . GLU A 1 151 ? 0.300 17.160 17.447 1.00 95.69 151 GLU A C 1
ATOM 1256 O O . GLU A 1 151 ? -0.098 18.322 17.603 1.00 95.69 151 GLU A O 1
ATOM 1261 N N . HIS A 1 152 ? -0.465 16.231 16.867 1.00 94.69 152 HIS A N 1
ATOM 1262 C CA . HIS A 1 152 ? -1.751 16.495 16.220 1.00 94.69 152 HIS A CA 1
ATOM 1263 C C . HIS A 1 152 ? -2.795 15.407 16.536 1.00 94.69 152 HIS A C 1
ATOM 1265 O O . HIS A 1 152 ? -3.252 14.699 15.625 1.00 94.69 152 HIS A O 1
ATOM 1271 N N . PRO A 1 153 ? -3.207 15.269 17.811 1.00 94.06 153 PRO A N 1
ATOM 1272 C CA . PRO A 1 153 ? -4.242 14.318 18.194 1.00 94.06 153 PRO A CA 1
ATOM 1273 C C . PRO A 1 153 ? -5.569 14.638 17.498 1.00 94.06 153 PRO A C 1
ATOM 1275 O O . PRO A 1 153 ? -5.942 15.800 17.314 1.00 94.06 153 PRO A O 1
ATOM 1278 N N . SER A 1 154 ? -6.290 13.589 17.115 1.00 94.69 154 SER A N 1
ATOM 1279 C CA . SER A 1 154 ? -7.559 13.660 16.391 1.00 94.69 154 SER A CA 1
ATOM 1280 C C . SER A 1 154 ? -8.703 13.023 17.178 1.00 94.69 154 SER A C 1
ATOM 1282 O O . SER A 1 154 ? -8.492 12.208 18.080 1.00 94.69 154 SER A O 1
ATOM 1284 N N . ASP A 1 155 ? -9.943 13.330 16.789 1.00 95.62 155 ASP A N 1
ATOM 1285 C CA . ASP A 1 155 ? -11.126 12.670 17.351 1.00 95.62 155 ASP A CA 1
ATOM 1286 C C . ASP A 1 155 ? -11.078 11.149 17.140 1.00 95.62 155 ASP A C 1
ATOM 1288 O O . ASP A 1 155 ? -11.553 10.392 17.990 1.00 95.62 155 ASP A O 1
ATOM 1292 N N . GLN A 1 156 ? -10.486 10.684 16.032 1.00 95.50 156 GLN A N 1
ATOM 1293 C CA . GLN A 1 156 ? -10.267 9.260 15.789 1.00 95.50 156 GLN A CA 1
ATOM 1294 C C . GLN A 1 156 ? -9.338 8.623 16.836 1.00 95.50 156 GLN A C 1
ATOM 1296 O O . GLN A 1 156 ? -9.606 7.503 17.274 1.00 95.50 156 GLN A O 1
ATOM 1301 N N . ASP A 1 157 ? -8.283 9.316 17.276 1.00 96.19 157 ASP A N 1
ATOM 1302 C CA . ASP A 1 157 ? -7.383 8.794 18.316 1.00 96.19 157 ASP A CA 1
ATOM 1303 C C . ASP A 1 157 ? -8.124 8.645 19.653 1.00 96.19 157 ASP A C 1
ATOM 1305 O O . ASP A 1 157 ? -8.031 7.603 20.300 1.00 96.19 157 ASP A O 1
ATOM 1309 N N . LEU A 1 158 ? -8.964 9.622 20.010 1.00 95.81 158 LEU A N 1
ATOM 1310 C CA . LEU A 1 158 ? -9.785 9.563 21.224 1.00 95.81 158 LEU A CA 1
ATOM 1311 C C . LEU A 1 158 ? -10.830 8.432 21.177 1.00 95.81 158 LEU A C 1
ATOM 1313 O O . LEU A 1 158 ? -11.104 7.796 22.195 1.00 95.81 158 LEU A O 1
ATOM 1317 N N . LYS A 1 159 ? -11.437 8.165 20.009 1.00 97.12 159 LYS A N 1
ATOM 1318 C CA . LYS A 1 159 ? -12.353 7.018 19.824 1.00 97.12 159 LYS A CA 1
ATOM 1319 C C . LYS A 1 159 ? -11.636 5.685 20.038 1.00 97.12 159 LYS A C 1
ATOM 1321 O O . LYS A 1 159 ? -12.219 4.758 20.601 1.00 97.12 159 LYS A O 1
ATOM 1326 N N . GLN A 1 160 ? -10.386 5.585 19.587 1.00 96.62 160 GLN A N 1
ATOM 1327 C CA . GLN A 1 160 ? -9.564 4.397 19.789 1.00 96.62 160 GLN A CA 1
ATOM 1328 C C . GLN A 1 160 ? -9.187 4.213 21.260 1.00 96.62 160 GLN A C 1
ATOM 1330 O O . GLN A 1 160 ? -9.339 3.105 21.769 1.00 96.62 160 GLN A O 1
ATOM 1335 N N . GLU A 1 161 ? -8.740 5.274 21.937 1.00 95.75 161 GLU A N 1
ATOM 1336 C CA . GLU A 1 161 ? -8.362 5.238 23.358 1.00 95.75 161 GLU A CA 1
ATOM 1337 C C . GLU A 1 161 ? -9.522 4.732 24.230 1.00 95.75 161 GLU A C 1
ATOM 1339 O O . GLU A 1 161 ? -9.358 3.846 25.067 1.00 95.75 161 GLU A O 1
ATOM 1344 N N . ARG A 1 162 ? -10.742 5.216 23.965 1.00 96.81 162 ARG A N 1
ATOM 1345 C CA . ARG A 1 162 ? -11.962 4.751 24.645 1.00 96.81 162 ARG A CA 1
ATOM 1346 C C . ARG A 1 162 ? -12.435 3.361 24.217 1.00 96.81 162 ARG A C 1
ATOM 1348 O O . ARG A 1 162 ? -13.364 2.830 24.826 1.00 96.81 162 ARG A O 1
ATOM 1355 N N . ARG A 1 163 ? -11.838 2.787 23.167 1.00 96.62 163 ARG A N 1
ATOM 1356 C CA . ARG A 1 163 ? -12.291 1.568 22.482 1.00 96.62 163 ARG A CA 1
ATOM 1357 C C . ARG A 1 163 ? -13.780 1.628 22.126 1.00 96.62 163 ARG A C 1
ATOM 1359 O O . ARG A 1 163 ? -14.527 0.684 22.391 1.00 96.62 163 ARG A O 1
ATOM 1366 N N . ASP A 1 164 ? -14.204 2.741 21.522 1.00 98.31 164 ASP A N 1
ATOM 1367 C CA . ASP A 1 164 ? -15.598 2.959 21.126 1.00 98.31 164 ASP A CA 1
ATOM 1368 C C . ASP A 1 164 ? -16.123 1.762 20.306 1.00 98.31 164 ASP A C 1
ATOM 1370 O O . ASP A 1 164 ? -15.418 1.182 19.476 1.00 98.31 164 ASP A O 1
ATOM 1374 N N . SER A 1 165 ? -17.372 1.364 20.554 1.00 98.00 165 SER A N 1
ATOM 1375 C CA . SER A 1 165 ? -17.976 0.198 19.901 1.00 98.00 165 SER A CA 1
ATOM 1376 C C . SER A 1 165 ? -18.114 0.420 18.393 1.00 98.00 165 SER A C 1
ATOM 1378 O O . SER A 1 165 ? -18.663 1.431 17.953 1.00 98.00 165 SER A O 1
ATOM 1380 N N . LEU A 1 166 ? -17.644 -0.543 17.599 1.00 97.56 166 LEU A N 1
ATOM 1381 C CA . LEU A 1 166 ? -17.694 -0.516 16.138 1.00 97.56 166 LEU A CA 1
ATOM 1382 C C . LEU A 1 166 ? -18.004 -1.921 15.578 1.00 97.56 166 LEU A C 1
ATOM 1384 O O . LEU A 1 166 ? -17.163 -2.538 14.914 1.00 97.56 166 LEU A O 1
ATOM 1388 N N . PRO A 1 167 ? -19.196 -2.478 15.867 1.00 97.44 167 PRO A N 1
ATOM 1389 C CA . PRO A 1 167 ? -19.586 -3.779 15.348 1.00 97.44 167 PRO A CA 1
ATOM 1390 C C . PRO A 1 167 ? -19.853 -3.705 13.842 1.00 97.44 167 PRO A C 1
ATOM 1392 O O . PRO A 1 167 ? -20.223 -2.660 13.301 1.00 97.44 167 PRO A O 1
ATOM 1395 N N . PHE A 1 168 ? -19.727 -4.848 13.167 1.00 97.94 168 PHE A N 1
ATOM 1396 C CA . PHE A 1 168 ? -20.137 -4.967 11.773 1.00 97.94 168 PHE A CA 1
ATOM 1397 C C . PHE A 1 168 ? -21.651 -4.768 11.638 1.00 97.94 168 PHE A C 1
ATOM 1399 O O . PHE A 1 168 ? -22.434 -5.426 12.323 1.00 97.94 168 PHE A O 1
ATOM 1406 N N . GLN A 1 169 ? -22.053 -3.874 10.737 1.00 97.62 169 GLN A N 1
ATOM 1407 C CA . GLN A 1 169 ? -23.449 -3.468 10.532 1.00 97.62 169 GLN A CA 1
ATOM 1408 C C . GLN A 1 169 ? -23.967 -3.794 9.120 1.00 97.62 169 GLN A C 1
ATOM 1410 O O . GLN A 1 169 ? -25.039 -3.340 8.729 1.00 97.62 169 GLN A O 1
ATOM 1415 N N . GLY A 1 170 ? -23.227 -4.608 8.365 1.00 96.31 170 GLY A N 1
ATOM 1416 C CA . GLY A 1 170 ? -23.508 -4.908 6.965 1.00 96.31 170 GLY A CA 1
ATOM 1417 C C . GLY A 1 170 ? -22.549 -4.196 6.015 1.00 96.31 170 GLY A C 1
ATOM 1418 O O . GLY A 1 170 ? -21.864 -3.242 6.386 1.00 96.31 170 GLY A O 1
ATOM 1419 N N . ASP A 1 171 ? -22.491 -4.687 4.780 1.00 95.44 171 ASP A N 1
ATOM 1420 C CA . ASP A 1 171 ? -21.641 -4.110 3.745 1.00 95.44 171 ASP A CA 1
ATOM 1421 C C . ASP A 1 171 ? -22.228 -2.771 3.268 1.00 95.44 171 ASP A C 1
ATOM 1423 O O . ASP A 1 171 ? -23.301 -2.716 2.665 1.00 95.44 171 ASP A O 1
ATOM 1427 N N . SER A 1 172 ? -21.512 -1.681 3.537 1.00 93.44 172 SER A N 1
ATOM 1428 C CA . SER A 1 172 ? -21.835 -0.329 3.076 1.00 93.44 172 SER A CA 1
ATOM 1429 C C . SER A 1 172 ? -20.548 0.438 2.794 1.00 93.44 172 SER A C 1
ATOM 1431 O O . SER A 1 172 ? -19.522 0.199 3.420 1.00 93.44 172 SER A O 1
ATOM 1433 N N . ALA A 1 173 ? -20.602 1.391 1.863 1.00 86.75 173 ALA A N 1
ATOM 1434 C CA . ALA A 1 173 ? -19.457 2.235 1.529 1.00 86.75 173 ALA A CA 1
ATOM 1435 C C . ALA A 1 173 ? -19.047 3.190 2.668 1.00 86.75 173 ALA A C 1
ATOM 1437 O O . ALA A 1 173 ? -17.912 3.669 2.672 1.00 86.75 173 ALA A O 1
ATOM 1438 N N . GLU A 1 174 ? -19.967 3.481 3.588 1.00 90.62 174 GLU A N 1
ATOM 1439 C CA . GLU A 1 174 ? -19.780 4.412 4.711 1.00 90.62 174 GLU A CA 1
ATOM 1440 C C . GLU A 1 174 ? -19.432 3.697 6.025 1.00 90.62 174 GLU A C 1
ATOM 1442 O O . GLU A 1 174 ? -19.068 4.342 7.003 1.00 90.62 174 GLU A O 1
ATOM 1447 N N . LEU A 1 175 ? -19.546 2.367 6.060 1.00 94.81 175 LEU A N 1
ATOM 1448 C CA . LEU A 1 175 ? -19.335 1.556 7.256 1.00 94.81 175 LEU A CA 1
ATOM 1449 C C . LEU A 1 175 ? -18.059 0.718 7.117 1.00 94.81 175 LEU A C 1
ATOM 1451 O O . LEU A 1 175 ? -17.644 0.406 5.998 1.00 94.81 175 LEU A O 1
ATOM 1455 N N . PRO A 1 176 ? -17.429 0.325 8.237 1.00 96.56 176 PRO A N 1
ATOM 1456 C CA . PRO A 1 176 ? -16.261 -0.539 8.192 1.00 96.56 176 PRO A CA 1
ATOM 1457 C C . PRO A 1 176 ? -16.620 -1.921 7.613 1.00 96.56 176 PRO A C 1
ATOM 1459 O O . PRO A 1 176 ? -17.612 -2.528 8.034 1.00 96.56 176 PRO A O 1
ATOM 1462 N N . PRO A 1 177 ? -15.794 -2.470 6.704 1.00 97.06 177 PRO A N 1
ATOM 1463 C CA . PRO A 1 177 ? -15.948 -3.834 6.209 1.00 97.06 177 PRO A CA 1
ATOM 1464 C C . PRO A 1 177 ? -15.838 -4.867 7.335 1.00 97.06 177 PRO A C 1
ATOM 1466 O O . PRO A 1 177 ? -15.125 -4.652 8.322 1.00 97.06 177 PRO A O 1
ATOM 1469 N N . LEU A 1 178 ? -16.456 -6.042 7.152 1.00 97.94 178 LEU A N 1
ATOM 1470 C CA . LEU A 1 178 ? -16.380 -7.142 8.126 1.00 97.94 178 LEU A CA 1
ATOM 1471 C C . LEU A 1 178 ? -14.928 -7.442 8.518 1.00 97.94 178 LEU A C 1
ATOM 1473 O O . LEU A 1 178 ? -14.616 -7.578 9.699 1.00 97.94 178 LEU A O 1
ATOM 1477 N N . ALA A 1 179 ? -14.031 -7.475 7.535 1.00 97.69 179 ALA A N 1
ATOM 1478 C CA . ALA A 1 179 ? -12.620 -7.759 7.740 1.00 97.69 179 ALA A CA 1
ATOM 1479 C C . ALA A 1 179 ? -11.946 -6.809 8.754 1.00 97.69 179 ALA A C 1
ATOM 1481 O O . ALA A 1 179 ? -11.210 -7.276 9.622 1.00 97.69 179 ALA A O 1
ATOM 1482 N N . TRP A 1 180 ? -12.257 -5.506 8.703 1.00 97.69 180 TRP A N 1
ATOM 1483 C CA . TRP A 1 180 ? -11.749 -4.508 9.653 1.00 97.69 180 TRP A CA 1
ATOM 1484 C C . TRP A 1 180 ? -12.252 -4.774 11.068 1.00 97.69 180 TRP A C 1
ATOM 1486 O O . TRP A 1 180 ? -11.482 -4.853 12.022 1.00 97.69 180 TRP A O 1
ATOM 1496 N N . THR A 1 181 ? -13.564 -4.979 11.198 1.00 97.75 181 THR A N 1
ATOM 1497 C CA . THR A 1 181 ? -14.185 -5.232 12.503 1.00 97.75 181 THR A CA 1
ATOM 1498 C C . THR A 1 181 ? -13.695 -6.539 13.129 1.00 97.75 181 THR A C 1
ATOM 1500 O O . THR A 1 181 ? -13.635 -6.645 14.350 1.00 97.75 181 THR A O 1
ATOM 1503 N N . VAL A 1 182 ? -13.297 -7.528 12.319 1.00 96.94 182 VAL A N 1
ATOM 1504 C CA . VAL A 1 182 ? -12.746 -8.801 12.799 1.00 96.94 182 VAL A CA 1
ATOM 1505 C C . VAL A 1 182 ? -11.368 -8.612 13.432 1.00 96.94 182 VAL A C 1
ATOM 1507 O O . VAL A 1 182 ? -11.163 -9.104 14.541 1.00 96.94 182 VAL A O 1
ATOM 1510 N N . ILE A 1 183 ? -10.439 -7.914 12.767 1.00 96.19 183 ILE A N 1
ATOM 1511 C CA . ILE A 1 183 ? -9.071 -7.729 13.291 1.00 96.19 183 ILE A CA 1
ATOM 1512 C C . ILE A 1 183 ? -9.025 -6.784 14.499 1.00 96.19 183 ILE A C 1
ATOM 1514 O O . ILE A 1 183 ? -8.166 -6.941 15.358 1.00 96.19 183 ILE A O 1
ATOM 1518 N N . TRP A 1 184 ? -9.997 -5.873 14.614 1.00 96.69 184 TRP A N 1
ATOM 1519 C CA . TRP A 1 184 ? -10.117 -4.928 15.733 1.00 96.69 184 TRP A CA 1
ATOM 1520 C C . TRP A 1 184 ? -11.186 -5.309 16.765 1.00 96.69 184 TRP A C 1
ATOM 1522 O O . TRP A 1 184 ? -11.596 -4.489 17.589 1.00 96.69 184 TRP A O 1
ATOM 1532 N N . HIS A 1 185 ? -11.647 -6.561 16.745 1.00 96.00 185 HIS A N 1
ATOM 1533 C CA . HIS A 1 185 ? -12.568 -7.119 17.741 1.00 96.00 185 HIS A CA 1
ATOM 1534 C C . HIS A 1 185 ? -13.866 -6.312 17.946 1.00 96.00 185 HIS A C 1
ATOM 1536 O O . HIS A 1 185 ? -14.374 -6.207 19.060 1.00 96.00 185 HIS A O 1
ATOM 1542 N N . GLY A 1 186 ? -14.413 -5.733 16.875 1.00 97.12 186 GLY A N 1
ATOM 1543 C CA . GLY A 1 186 ? -15.658 -4.960 16.908 1.00 97.12 186 GLY A CA 1
ATOM 1544 C C . GLY A 1 186 ? -15.554 -3.638 17.671 1.00 97.12 186 GLY A C 1
ATOM 1545 O O . GLY A 1 186 ? -16.569 -3.115 18.125 1.00 97.12 186 GLY A O 1
ATOM 1546 N N . THR A 1 187 ? -14.343 -3.110 17.833 1.00 98.00 187 THR A N 1
ATOM 1547 C CA . THR A 1 187 ? -14.074 -1.818 18.476 1.00 98.00 187 THR A CA 1
ATOM 1548 C C . THR A 1 187 ? -13.290 -0.923 17.530 1.00 98.00 187 THR A C 1
ATOM 1550 O O . THR A 1 187 ? -12.614 -1.403 16.618 1.00 98.00 187 THR A O 1
ATOM 1553 N N . TYR A 1 188 ? -13.408 0.385 17.722 1.00 98.06 188 TYR A N 1
ATOM 1554 C CA . TYR A 1 188 ? -12.760 1.371 16.878 1.00 98.06 188 TYR A CA 1
ATOM 1555 C C . TYR A 1 188 ? -11.229 1.256 16.968 1.00 98.06 188 TYR A C 1
ATOM 1557 O O . TYR A 1 188 ? -10.655 1.017 18.035 1.00 98.06 188 TYR A O 1
ATOM 1565 N N . SER A 1 189 ? -10.566 1.431 15.827 1.00 97.25 189 SER A N 1
ATOM 1566 C CA . SER A 1 189 ? -9.112 1.509 15.718 1.00 97.25 189 SER A CA 1
ATOM 1567 C C . SER A 1 189 ? -8.747 2.560 14.681 1.00 97.25 189 SER A C 1
ATOM 1569 O O . SER A 1 189 ? -9.263 2.523 13.566 1.00 97.25 189 SER A O 1
ATOM 1571 N N . ASN A 1 190 ? -7.861 3.472 15.067 1.00 96.62 190 ASN A N 1
ATOM 1572 C CA . ASN A 1 190 ? -7.171 4.442 14.226 1.00 96.62 190 ASN A CA 1
ATOM 1573 C C . ASN A 1 190 ? -5.779 3.952 13.782 1.00 96.62 190 ASN A C 1
ATOM 1575 O O . ASN A 1 190 ? -4.984 4.742 13.280 1.00 96.62 190 ASN A O 1
ATOM 1579 N N . LEU A 1 191 ? -5.458 2.670 13.985 1.00 95.31 191 LEU A N 1
ATOM 1580 C CA . LEU A 1 191 ? -4.198 2.076 13.545 1.00 95.31 191 LEU A CA 1
ATOM 1581 C C . LEU A 1 191 ? -4.319 1.512 12.128 1.00 95.31 191 LEU A C 1
ATOM 1583 O O . LEU A 1 191 ? -5.065 0.567 11.886 1.00 95.31 191 LEU A O 1
ATOM 1587 N N . PHE A 1 192 ? -3.540 2.055 11.200 1.00 94.69 192 PHE A N 1
ATOM 1588 C CA . PHE A 1 192 ? -3.453 1.627 9.798 1.00 94.69 192 PHE A CA 1
ATOM 1589 C C . PHE A 1 192 ? -1.990 1.672 9.330 1.00 94.69 192 PHE A C 1
ATOM 1591 O O . PHE A 1 192 ? -1.092 1.940 10.126 1.00 94.69 192 PHE A O 1
ATOM 1598 N N . GLY A 1 193 ? -1.691 1.380 8.060 1.00 93.50 193 GLY A N 1
ATOM 1599 C CA . GLY A 1 193 ? -0.307 1.502 7.578 1.00 93.50 193 GLY A CA 1
ATOM 1600 C C . GLY A 1 193 ? 0.626 0.519 8.294 1.00 93.50 193 GLY A C 1
ATOM 1601 O O . GLY A 1 193 ? 0.364 -0.678 8.303 1.00 93.50 193 GLY A O 1
ATOM 1602 N N . TRP A 1 194 ? 1.696 0.965 8.941 1.00 94.62 194 TRP A N 1
ATOM 1603 C CA . TRP A 1 194 ? 2.647 0.051 9.590 1.00 94.62 194 TRP A CA 1
ATOM 1604 C C . TRP A 1 194 ? 2.020 -1.060 10.473 1.00 94.62 194 TRP A C 1
ATOM 1606 O O . TRP A 1 194 ? 2.556 -2.172 10.511 1.00 94.62 194 TRP A O 1
ATOM 1616 N N . TYR A 1 195 ? 0.867 -0.817 11.110 1.00 95.00 195 TYR A N 1
ATOM 1617 C CA . TYR A 1 195 ? 0.190 -1.769 12.007 1.00 95.00 195 TYR A CA 1
ATOM 1618 C C . TYR A 1 195 ? -0.531 -2.945 11.321 1.00 95.00 195 TYR A C 1
ATOM 1620 O O . TYR A 1 195 ? -0.822 -3.955 11.965 1.00 95.00 195 TYR A O 1
ATOM 1628 N N . VAL A 1 196 ? -0.805 -2.852 10.019 1.00 94.88 196 VAL A N 1
ATOM 1629 C CA . VAL A 1 196 ? -1.317 -3.969 9.205 1.00 94.88 196 VAL A CA 1
ATOM 1630 C C . VAL A 1 196 ? -0.211 -4.374 8.235 1.00 94.88 196 VAL A C 1
ATOM 1632 O O . VAL A 1 196 ? 0.460 -3.515 7.674 1.00 94.88 196 VAL A O 1
ATOM 1635 N N . LYS A 1 197 ? 0.046 -5.672 8.048 1.00 93.75 197 LYS A N 1
ATOM 1636 C CA . LYS A 1 197 ? 1.194 -6.133 7.248 1.00 93.75 197 LYS A CA 1
ATOM 1637 C C . LYS A 1 197 ? 0.824 -6.548 5.832 1.00 93.75 197 LYS A C 1
ATOM 1639 O O . LYS A 1 197 ? -0.272 -7.039 5.562 1.00 93.75 197 LYS A O 1
ATOM 1644 N N . ASP A 1 198 ? 1.796 -6.419 4.936 1.00 94.62 198 ASP A N 1
ATOM 1645 C CA . ASP A 1 198 ? 1.639 -6.675 3.504 1.00 94.62 198 ASP A CA 1
ATOM 1646 C C . ASP A 1 198 ? 1.076 -8.058 3.141 1.00 94.62 198 ASP A C 1
ATOM 1648 O O . ASP A 1 198 ? 0.246 -8.114 2.233 1.00 94.62 198 ASP A O 1
ATOM 1652 N N . PRO A 1 199 ? 1.396 -9.168 3.843 1.00 94.56 199 PRO A N 1
ATOM 1653 C CA . PRO A 1 199 ? 0.768 -10.461 3.566 1.00 94.56 199 PRO A CA 1
ATOM 1654 C C . PRO A 1 199 ? -0.765 -10.457 3.662 1.00 94.56 199 PRO A C 1
ATOM 1656 O O . PRO A 1 199 ? -1.412 -11.267 3.000 1.00 94.56 199 PRO A O 1
ATOM 1659 N N . ILE A 1 200 ? -1.340 -9.557 4.466 1.00 96.38 200 ILE A N 1
ATOM 1660 C CA . ILE A 1 200 ? -2.789 -9.356 4.592 1.00 96.38 200 ILE A CA 1
ATOM 1661 C C . ILE A 1 200 ? -3.298 -8.434 3.468 1.00 96.38 200 ILE A C 1
ATOM 1663 O O . ILE A 1 200 ? -4.331 -8.688 2.847 1.00 96.38 200 ILE A O 1
ATOM 1667 N N . ARG A 1 201 ? -2.540 -7.383 3.145 1.00 96.31 201 ARG A N 1
ATOM 1668 C CA . ARG A 1 201 ? -2.889 -6.406 2.099 1.00 96.31 201 ARG A CA 1
ATOM 1669 C C . ARG A 1 201 ? -2.863 -6.956 0.687 1.00 96.31 201 ARG A C 1
ATOM 1671 O O . ARG A 1 201 ? -3.679 -6.549 -0.134 1.00 96.31 201 ARG A O 1
ATOM 1678 N N . LEU A 1 202 ? -1.938 -7.870 0.394 1.00 95.25 202 LEU A N 1
ATOM 1679 C CA . LEU A 1 202 ? -1.688 -8.374 -0.960 1.00 95.25 202 LEU A CA 1
ATOM 1680 C C . LEU A 1 202 ? -2.916 -9.025 -1.607 1.00 95.25 202 LEU A C 1
ATOM 1682 O O . LEU A 1 202 ? -3.050 -8.994 -2.828 1.00 95.25 202 LEU A O 1
ATOM 1686 N N . TRP A 1 203 ? -3.818 -9.597 -0.807 1.00 95.25 203 TRP A N 1
ATOM 1687 C CA . TRP A 1 203 ? -5.073 -10.177 -1.294 1.00 95.25 203 TRP A CA 1
ATOM 1688 C C . TRP A 1 203 ? -6.280 -9.232 -1.153 1.00 95.25 203 TRP A C 1
ATOM 1690 O O . TRP A 1 203 ? -7.413 -9.612 -1.459 1.00 95.25 203 TRP A O 1
ATOM 1700 N N . GLY A 1 204 ? -6.037 -7.980 -0.752 1.00 95.88 204 GLY A N 1
ATOM 1701 C CA . GLY A 1 204 ? -7.016 -6.897 -0.739 1.00 95.88 204 GLY A CA 1
ATOM 1702 C C . GLY A 1 204 ? -8.116 -7.068 0.300 1.00 95.88 204 GLY A C 1
ATOM 1703 O O . GLY A 1 204 ? -9.246 -6.670 0.033 1.00 95.88 204 GLY A O 1
ATOM 1704 N N . TYR A 1 205 ? -7.801 -7.674 1.449 1.00 96.06 205 TYR A N 1
ATOM 1705 C CA . TYR A 1 205 ? -8.759 -8.145 2.457 1.00 96.06 205 TYR A CA 1
ATOM 1706 C C . TYR A 1 205 ? -9.875 -7.157 2.820 1.00 96.06 205 TYR A C 1
ATOM 1708 O O . TYR A 1 205 ? -11.030 -7.548 2.973 1.00 96.06 205 TYR A O 1
ATOM 1716 N N . ILE A 1 206 ? -9.534 -5.873 2.913 1.00 96.06 206 ILE A N 1
ATOM 1717 C CA . ILE A 1 206 ? -10.435 -4.797 3.321 1.00 96.06 206 ILE A CA 1
ATOM 1718 C C . ILE A 1 206 ? -11.521 -4.500 2.278 1.00 96.06 206 ILE A C 1
ATOM 1720 O O . ILE A 1 206 ? -12.576 -3.979 2.608 1.00 96.06 206 ILE A O 1
ATOM 1724 N N . MET A 1 207 ? -11.290 -4.862 1.013 1.00 95.19 207 MET A N 1
ATOM 1725 C CA . MET A 1 207 ? -12.214 -4.613 -0.098 1.00 95.19 207 MET A CA 1
ATOM 1726 C C . MET A 1 207 ? -13.187 -5.772 -0.350 1.00 95.19 207 MET A C 1
ATOM 1728 O O . MET A 1 207 ? -13.960 -5.717 -1.310 1.00 95.19 207 MET A O 1
ATOM 1732 N N . TRP A 1 208 ? -13.116 -6.844 0.441 1.00 95.50 208 TRP A N 1
ATOM 1733 C CA . TRP A 1 208 ? -13.999 -7.995 0.297 1.00 95.50 208 TRP A CA 1
ATOM 1734 C C . TRP A 1 208 ? -15.319 -7.740 1.019 1.00 95.50 208 TRP A C 1
ATOM 1736 O O . TRP A 1 208 ? -15.327 -7.353 2.185 1.00 95.50 208 TRP A O 1
ATOM 1746 N N . ASP A 1 209 ? -16.426 -8.008 0.328 1.00 96.00 209 ASP A N 1
ATOM 1747 C CA . ASP A 1 209 ? -17.742 -8.071 0.958 1.00 96.00 209 ASP A CA 1
ATOM 1748 C C . ASP A 1 209 ? -17.815 -9.241 1.958 1.00 96.00 209 ASP A C 1
ATOM 1750 O O . ASP A 1 209 ? -17.081 -10.236 1.843 1.00 96.00 209 ASP A O 1
ATOM 1754 N N . ALA A 1 210 ? -18.693 -9.125 2.955 1.00 97.44 210 ALA A N 1
ATOM 1755 C CA . ALA A 1 210 ? -18.798 -10.101 4.034 1.00 97.44 210 ALA A CA 1
ATOM 1756 C C . ALA A 1 210 ? -19.133 -11.509 3.523 1.00 97.44 210 ALA A C 1
ATOM 1758 O O . ALA A 1 210 ? -18.549 -12.493 3.984 1.00 97.44 210 ALA A O 1
ATOM 1759 N N . ALA A 1 211 ? -20.033 -11.614 2.541 1.00 97.31 211 ALA A N 1
ATOM 1760 C CA . ALA A 1 211 ? -20.440 -12.896 1.975 1.00 97.31 211 ALA A CA 1
ATOM 1761 C C . ALA A 1 211 ? -19.256 -13.626 1.327 1.00 97.31 211 ALA A C 1
ATOM 1763 O O . ALA A 1 211 ? -19.053 -14.820 1.557 1.00 97.31 211 ALA A O 1
ATOM 1764 N N . ARG A 1 212 ? -18.436 -12.907 0.557 1.00 96.00 212 ARG A N 1
ATOM 1765 C CA . ARG A 1 212 ? -17.230 -13.436 -0.076 1.00 96.00 212 ARG A CA 1
ATOM 1766 C C . ARG A 1 212 ? -16.183 -13.839 0.952 1.00 96.00 212 ARG A C 1
ATOM 1768 O O . ARG A 1 212 ? -15.558 -14.881 0.775 1.00 96.00 212 ARG A O 1
ATOM 1775 N N . LEU A 1 213 ? -15.992 -13.043 2.005 1.00 96.69 213 LEU A N 1
ATOM 1776 C CA . LEU A 1 213 ? -15.020 -13.334 3.061 1.00 96.69 213 LEU A CA 1
ATOM 1777 C C . LEU A 1 213 ? -15.352 -14.639 3.807 1.00 96.69 213 L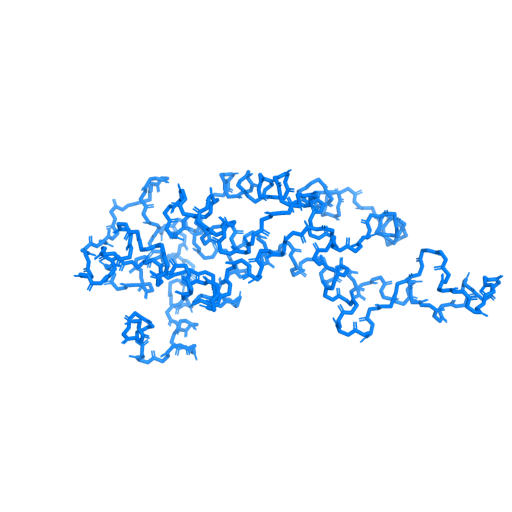EU A C 1
ATOM 1779 O O . LEU A 1 213 ? -14.446 -15.411 4.134 1.00 96.69 213 LEU A O 1
ATOM 1783 N N . GLU A 1 214 ? -16.639 -14.890 4.053 1.00 96.38 214 GLU A N 1
ATOM 1784 C CA . GLU A 1 214 ? -17.120 -16.110 4.709 1.00 96.38 214 GLU A CA 1
ATOM 1785 C C . GLU A 1 214 ? -17.109 -17.313 3.753 1.00 96.38 214 GLU A C 1
ATOM 1787 O O . GLU A 1 214 ? -16.551 -18.360 4.082 1.00 96.38 214 GLU A O 1
ATOM 1792 N N . TYR A 1 215 ? -17.654 -17.169 2.539 1.00 96.69 215 TYR A N 1
ATOM 1793 C CA . TYR A 1 215 ? -17.787 -18.274 1.581 1.00 96.69 215 TYR A CA 1
ATOM 1794 C C . TYR A 1 215 ? -16.444 -18.893 1.167 1.00 96.69 215 TYR A C 1
ATOM 1796 O O . TYR A 1 215 ? -16.347 -20.106 0.987 1.00 96.69 215 TYR A O 1
ATOM 1804 N N . THR A 1 216 ? -15.392 -18.085 1.021 1.00 96.62 216 THR A N 1
ATOM 1805 C CA . THR A 1 216 ? -14.056 -18.584 0.649 1.00 96.62 216 THR A CA 1
ATOM 1806 C C . THR A 1 216 ? -13.239 -19.083 1.842 1.00 96.62 216 THR A C 1
ATOM 1808 O O . THR A 1 216 ? -12.128 -19.578 1.654 1.00 96.62 216 THR A O 1
ATOM 1811 N N . GLY A 1 217 ? -13.734 -18.909 3.073 1.00 96.00 217 GLY A N 1
ATOM 1812 C CA . GLY A 1 217 ? -12.961 -19.136 4.294 1.00 96.00 217 GLY A CA 1
ATOM 1813 C C . GLY A 1 217 ? -11.851 -18.103 4.537 1.00 96.00 217 GLY A C 1
ATOM 1814 O O . GLY A 1 217 ? -11.033 -18.286 5.444 1.00 96.00 217 GLY A O 1
ATOM 1815 N N . ALA A 1 218 ? -11.808 -17.005 3.771 1.00 96.94 218 ALA A N 1
ATOM 1816 C CA . ALA A 1 218 ? -10.791 -15.959 3.900 1.00 96.94 218 ALA A CA 1
ATOM 1817 C C . ALA A 1 218 ? -10.816 -15.266 5.271 1.00 96.94 218 ALA A C 1
ATOM 1819 O O . ALA A 1 218 ? -9.777 -14.802 5.740 1.00 96.94 218 ALA A O 1
ATOM 1820 N N . ARG A 1 219 ? -11.954 -15.273 5.977 1.00 97.06 219 ARG A N 1
ATOM 1821 C CA . ARG A 1 219 ? -12.014 -14.829 7.378 1.00 97.06 219 ARG A CA 1
ATOM 1822 C C . ARG A 1 219 ? -11.054 -15.612 8.280 1.00 97.06 219 ARG A C 1
ATOM 1824 O O . ARG A 1 219 ? -10.372 -15.018 9.113 1.00 97.06 219 ARG A O 1
ATOM 1831 N N . GLY A 1 220 ? -10.973 -16.932 8.109 1.00 97.06 220 GLY A N 1
ATOM 1832 C CA . GLY A 1 220 ? -10.055 -17.779 8.875 1.00 97.06 220 GLY A CA 1
ATOM 1833 C C . GLY A 1 220 ? -8.589 -17.487 8.548 1.00 97.06 220 GLY A C 1
ATOM 1834 O O . GLY A 1 220 ? -7.756 -17.418 9.452 1.00 97.06 220 GLY A O 1
ATOM 1835 N N . LEU A 1 221 ? -8.286 -17.246 7.266 1.00 96.81 221 LEU A N 1
ATOM 1836 C CA . LEU A 1 221 ? -6.962 -16.803 6.820 1.00 96.81 221 LEU A CA 1
ATOM 1837 C C . LEU A 1 221 ? -6.573 -15.465 7.463 1.00 96.81 221 LEU A C 1
ATOM 1839 O O . LEU A 1 221 ? -5.470 -15.362 7.993 1.00 96.81 221 LEU A O 1
ATOM 1843 N N . LEU A 1 222 ? -7.479 -14.483 7.458 1.00 97.44 222 LEU A N 1
ATOM 1844 C CA . LEU A 1 222 ? -7.258 -13.158 8.039 1.00 97.44 222 LEU A CA 1
ATOM 1845 C C . LEU A 1 222 ? -6.906 -13.246 9.525 1.00 97.44 222 LEU A C 1
ATOM 1847 O O . LEU A 1 222 ? -5.891 -12.702 9.949 1.00 97.44 222 LEU A O 1
ATOM 1851 N N . VAL A 1 223 ? -7.703 -13.983 10.305 1.00 96.31 223 VAL A N 1
ATOM 1852 C CA . VAL A 1 223 ? -7.451 -14.176 11.743 1.00 96.31 223 VAL A CA 1
ATOM 1853 C C . VAL A 1 223 ? -6.104 -14.858 11.979 1.00 96.31 223 VAL A C 1
ATOM 1855 O O . VAL A 1 223 ? -5.377 -14.476 12.893 1.00 96.31 223 VAL A O 1
ATOM 1858 N N . ARG A 1 224 ? -5.745 -15.852 11.159 1.00 96.19 224 ARG A N 1
ATOM 1859 C CA . ARG A 1 224 ? -4.451 -16.531 11.270 1.00 96.19 224 ARG A CA 1
ATOM 1860 C C . ARG A 1 224 ? -3.287 -15.582 10.977 1.00 96.19 224 ARG A C 1
ATOM 1862 O O . ARG A 1 224 ? -2.378 -15.512 11.790 1.00 96.19 224 ARG A O 1
ATOM 1869 N N . GLN A 1 225 ? -3.327 -14.845 9.866 1.00 96.12 225 GLN A N 1
ATOM 1870 C CA . GLN A 1 225 ? -2.260 -13.905 9.497 1.00 96.12 225 GLN A CA 1
ATOM 1871 C C . GLN A 1 225 ? -2.123 -12.765 10.515 1.00 96.12 225 GLN A C 1
ATOM 1873 O O . GLN A 1 225 ? -1.011 -12.364 10.845 1.00 96.12 225 GLN A O 1
ATOM 1878 N N . TRP A 1 226 ? -3.244 -12.274 11.052 1.00 95.50 226 TRP A N 1
ATOM 1879 C CA . TRP A 1 226 ? -3.238 -11.285 12.129 1.00 95.50 226 TRP A CA 1
ATOM 1880 C C . TRP A 1 226 ? -2.520 -11.817 13.375 1.00 95.50 226 TRP A C 1
ATOM 1882 O O . TRP A 1 226 ? -1.614 -11.168 13.894 1.00 95.50 226 TRP A O 1
ATOM 1892 N N . LYS A 1 227 ? -2.854 -13.043 13.803 1.00 94.69 227 LYS A N 1
ATOM 1893 C CA . LYS A 1 227 ? -2.211 -13.715 14.944 1.00 94.69 227 LYS A CA 1
ATOM 1894 C C . LYS A 1 227 ? -0.753 -14.093 14.698 1.00 94.69 227 LYS A C 1
ATOM 1896 O O . LYS A 1 227 ? 0.029 -14.107 15.636 1.00 94.69 227 LYS A O 1
ATOM 1901 N N . GLU A 1 228 ? -0.357 -14.411 13.471 1.00 94.69 228 GLU A N 1
ATOM 1902 C CA . GLU A 1 228 ? 1.056 -14.655 13.152 1.00 94.69 228 GLU A CA 1
ATOM 1903 C C . GLU A 1 228 ? 1.909 -13.413 13.429 1.00 94.69 228 GLU A C 1
ATOM 1905 O O . GLU A 1 228 ? 3.048 -13.542 13.877 1.00 94.69 228 GLU A O 1
ATOM 1910 N N . PHE A 1 229 ? 1.343 -12.224 13.208 1.00 90.62 229 PHE A N 1
ATOM 1911 C CA . PHE A 1 229 ? 2.048 -10.969 13.411 1.00 90.62 229 PHE A CA 1
ATOM 1912 C C . PHE A 1 229 ? 1.946 -10.450 14.853 1.00 90.62 229 PHE A C 1
ATOM 1914 O O . PHE A 1 229 ? 2.968 -10.212 15.494 1.00 90.62 229 PHE A O 1
ATOM 1921 N N . TRP A 1 230 ? 0.728 -10.327 15.382 1.00 93.19 230 TRP A N 1
ATOM 1922 C CA . TRP A 1 230 ? 0.477 -9.730 16.697 1.00 93.19 230 TRP A CA 1
ATOM 1923 C C . TRP A 1 230 ? 0.343 -10.749 17.837 1.00 93.19 230 TRP A C 1
ATOM 1925 O O . TRP A 1 230 ? 0.359 -10.377 19.004 1.00 93.19 230 TRP A O 1
ATOM 1935 N N . LYS A 1 231 ? 0.267 -12.052 17.546 1.00 91.50 231 LYS A N 1
ATOM 1936 C CA . LYS A 1 231 ? 0.000 -13.108 18.540 1.00 91.50 231 LYS A CA 1
ATOM 1937 C C . LYS A 1 231 ? -1.290 -12.809 19.314 1.00 91.50 231 LYS A C 1
ATOM 1939 O O . LYS A 1 231 ? -2.345 -12.691 18.694 1.00 91.50 231 LYS A O 1
ATOM 1944 N N . ASP A 1 232 ? -1.194 -12.711 20.637 1.00 87.94 232 ASP A N 1
ATOM 1945 C CA . ASP A 1 232 ? -2.290 -12.350 21.541 1.00 87.94 232 ASP A CA 1
ATOM 1946 C C . ASP A 1 232 ? -2.204 -10.883 22.003 1.00 87.94 232 ASP A C 1
ATOM 1948 O O . ASP A 1 232 ? -2.947 -10.469 22.888 1.00 87.94 232 ASP A O 1
ATOM 1952 N N . PHE A 1 233 ? -1.280 -10.107 21.434 1.00 92.44 233 PHE A N 1
ATOM 1953 C CA . PHE A 1 233 ? -1.083 -8.702 21.757 1.00 92.44 233 PHE A CA 1
ATOM 1954 C C . PHE A 1 233 ? -1.985 -7.814 20.882 1.00 92.44 233 PHE A C 1
ATOM 1956 O O . PHE A 1 233 ? -2.146 -8.067 19.688 1.00 92.44 233 PHE A O 1
ATOM 1963 N N . ASP A 1 234 ? -2.590 -6.784 21.476 1.00 93.00 234 ASP A N 1
ATOM 1964 C CA . ASP A 1 234 ? -3.383 -5.780 20.765 1.00 93.00 234 ASP A CA 1
ATOM 1965 C C . ASP A 1 234 ? -2.530 -4.512 20.615 1.00 93.00 234 ASP A C 1
ATOM 1967 O O . ASP A 1 234 ? -2.201 -3.885 21.619 1.00 93.00 234 ASP A O 1
ATOM 1971 N N . PRO A 1 235 ? -2.172 -4.091 19.389 1.00 93.19 235 PRO A N 1
ATOM 1972 C CA . PRO A 1 235 ? -1.263 -2.963 19.180 1.00 93.19 235 PRO A CA 1
ATOM 1973 C C . PRO A 1 235 ? -1.789 -1.614 19.658 1.00 93.19 235 PRO A C 1
ATOM 1975 O O . PRO A 1 235 ? -1.046 -0.639 19.666 1.00 93.19 235 PRO A O 1
ATOM 1978 N N . ARG A 1 236 ? -3.059 -1.540 20.058 1.00 94.44 236 ARG A N 1
ATOM 1979 C CA . ARG A 1 236 ? -3.622 -0.350 20.696 1.00 94.44 236 ARG A CA 1
ATOM 1980 C C . ARG A 1 236 ? -3.188 -0.188 22.155 1.00 94.44 236 ARG A C 1
ATOM 1982 O O . ARG A 1 236 ? -3.422 0.881 22.700 1.00 94.44 236 ARG A O 1
ATOM 1989 N N . ASP A 1 237 ? -2.595 -1.215 22.767 1.00 91.81 237 ASP A N 1
ATOM 1990 C CA . ASP A 1 237 ? -2.156 -1.191 24.170 1.00 91.81 237 ASP A CA 1
ATOM 1991 C C . ASP A 1 237 ? -0.767 -0.559 24.379 1.00 91.81 237 ASP A C 1
ATOM 1993 O O . ASP A 1 237 ? -0.436 -0.213 25.510 1.00 91.81 237 ASP A O 1
ATOM 1997 N N . ASP A 1 238 ? 0.020 -0.380 23.311 1.00 85.06 238 ASP A N 1
ATOM 1998 C CA . ASP A 1 238 ? 1.370 0.220 23.347 1.00 85.06 238 ASP A CA 1
ATOM 1999 C C . ASP A 1 238 ? 1.387 1.705 22.917 1.00 85.06 238 ASP A C 1
ATOM 2001 O O . ASP A 1 238 ? 2.449 2.256 22.620 1.00 85.06 238 ASP A O 1
ATOM 2005 N N . LEU A 1 239 ? 0.216 2.345 22.833 1.00 79.00 239 LEU A N 1
ATOM 2006 C CA . LEU A 1 239 ? 0.058 3.737 22.395 1.00 79.00 239 LEU A CA 1
ATOM 2007 C C . LEU A 1 239 ? -0.021 4.729 23.553 1.00 79.00 239 LEU A C 1
ATOM 2009 O O . LEU A 1 239 ? -0.599 4.377 24.605 1.00 79.00 239 LEU A O 1
#

pLDDT: mean 92.53, std 7.07, range [59.97, 98.31]

Radius of gyration: 20.1 Å; Cα contacts (8 Å, |Δi|>4): 275; chains: 1; bounding box: 55×41×52 Å